Protein AF-A0A6A3QBZ3-F1 (afdb_monomer_lite)

pLDDT: mean 86.06, std 10.72, range [48.78, 96.0]

Structure (mmCIF, N/CA/C/O backbone):
data_AF-A0A6A3QBZ3-F1
#
_entry.id   AF-A0A6A3QBZ3-F1
#
loop_
_atom_site.group_PDB
_atom_site.id
_atom_site.type_symbol
_atom_site.label_atom_id
_atom_site.label_alt_id
_atom_site.label_comp_id
_atom_site.label_asym_id
_atom_site.label_entity_id
_atom_site.label_seq_id
_atom_site.pdbx_PDB_ins_code
_atom_site.Cartn_x
_atom_site.Cartn_y
_atom_site.Cartn_z
_atom_site.occupancy
_atom_site.B_iso_or_equiv
_atom_site.auth_seq_id
_atom_site.auth_comp_id
_atom_site.auth_asym_id
_atom_site.auth_atom_id
_atom_site.pdbx_PDB_model_num
ATOM 1 N N . MET A 1 1 ? -43.091 -0.148 99.388 1.00 49.06 1 MET A N 1
ATOM 2 C CA . MET A 1 1 ? -42.702 -0.681 98.069 1.00 49.06 1 MET A CA 1
ATOM 3 C C . MET A 1 1 ? -43.382 0.183 97.034 1.00 49.06 1 MET A C 1
ATOM 5 O O . MET A 1 1 ? -44.593 0.326 97.123 1.00 49.06 1 MET A O 1
ATOM 9 N N . SER A 1 2 ? -42.644 0.809 96.124 1.00 56.34 2 SER A N 1
ATOM 10 C CA . SER A 1 2 ? -43.289 1.465 94.987 1.00 56.34 2 SER A CA 1
ATOM 11 C C . SER A 1 2 ? -43.827 0.364 94.077 1.00 56.34 2 SER A C 1
ATOM 13 O O . SER A 1 2 ? -43.044 -0.409 93.533 1.00 56.34 2 SER A O 1
ATOM 15 N N . SER A 1 3 ? -45.149 0.222 93.987 1.00 74.44 3 SER A N 1
ATOM 16 C CA . SER A 1 3 ? -45.775 -0.706 93.047 1.00 74.44 3 SER A CA 1
ATOM 17 C C . SER A 1 3 ? -45.890 -0.028 91.688 1.00 74.44 3 SER A C 1
ATOM 19 O O . SER A 1 3 ? -46.601 0.970 91.554 1.00 74.44 3 SER A O 1
ATOM 21 N N . THR A 1 4 ? -45.226 -0.570 90.671 1.00 81.38 4 THR A N 1
ATOM 22 C CA . THR A 1 4 ? -45.554 -0.227 89.286 1.00 81.38 4 THR A CA 1
ATOM 23 C C . THR A 1 4 ? -46.928 -0.817 88.991 1.00 81.38 4 THR A C 1
ATOM 25 O O . THR A 1 4 ? -47.094 -2.034 89.020 1.00 81.38 4 THR A O 1
ATOM 28 N N . THR A 1 5 ? -47.929 0.033 88.769 1.00 84.62 5 THR A N 1
ATOM 29 C CA . THR A 1 5 ? -49.256 -0.422 88.334 1.00 84.62 5 THR A CA 1
ATOM 30 C C . THR A 1 5 ? -49.202 -0.573 86.818 1.00 84.62 5 THR A C 1
ATOM 32 O O . THR A 1 5 ? -48.999 0.423 86.135 1.00 84.62 5 THR A O 1
ATOM 35 N N . ILE A 1 6 ? -49.324 -1.803 86.312 1.00 85.69 6 ILE A N 1
ATOM 36 C CA . ILE A 1 6 ? -49.471 -2.100 84.879 1.00 85.69 6 ILE A CA 1
ATOM 37 C C . ILE A 1 6 ? -50.953 -2.394 84.643 1.00 85.69 6 ILE A C 1
ATOM 39 O O . ILE A 1 6 ? -51.521 -3.273 85.290 1.00 85.69 6 ILE A O 1
ATOM 43 N N . SER A 1 7 ? -51.589 -1.641 83.757 1.00 86.88 7 SER A N 1
ATOM 44 C CA . SER A 1 7 ? -52.984 -1.826 83.364 1.00 86.88 7 SER A CA 1
ATOM 45 C C . SER A 1 7 ? -53.172 -3.066 82.487 1.00 86.88 7 SER A C 1
ATOM 47 O O . SER A 1 7 ? -52.259 -3.510 81.788 1.00 86.88 7 SER A O 1
ATOM 49 N N . GLU A 1 8 ? -54.398 -3.592 82.453 1.00 87.19 8 GLU A N 1
ATOM 50 C CA . GLU A 1 8 ? -54.778 -4.667 81.525 1.00 87.19 8 GLU A CA 1
ATOM 51 C C . GLU A 1 8 ? -54.513 -4.281 80.058 1.00 87.19 8 GLU A C 1
ATOM 53 O O . GLU A 1 8 ? -54.121 -5.117 79.247 1.00 87.19 8 GLU A O 1
ATOM 58 N N . SER A 1 9 ? -54.638 -2.992 79.727 1.00 82.44 9 SER A N 1
ATOM 59 C CA . SER A 1 9 ? -54.307 -2.478 78.397 1.00 82.44 9 SER A CA 1
ATOM 60 C C . SER A 1 9 ? -52.807 -2.535 78.092 1.00 82.44 9 SER A C 1
ATOM 62 O O . SER A 1 9 ? -52.436 -2.783 76.948 1.00 82.44 9 SER A O 1
ATOM 64 N N . GLU A 1 10 ? -51.941 -2.300 79.081 1.00 86.06 10 GLU A N 1
ATOM 65 C CA . GLU A 1 10 ? -50.483 -2.356 78.912 1.00 86.06 10 GLU A CA 1
ATOM 66 C C . GLU A 1 10 ? -49.981 -3.798 78.815 1.00 86.06 10 GLU A C 1
ATOM 68 O O . GLU A 1 10 ? -49.130 -4.085 77.981 1.00 86.06 10 GLU A O 1
ATOM 73 N N . ILE A 1 11 ? -50.522 -4.734 79.599 1.00 85.62 11 ILE A N 1
ATOM 74 C CA . ILE A 1 11 ? -50.162 -6.158 79.469 1.00 85.62 11 ILE A CA 1
ATOM 75 C C . ILE A 1 11 ? -50.794 -6.800 78.223 1.00 85.62 11 ILE A C 1
ATOM 77 O O . ILE A 1 11 ? -50.199 -7.684 77.604 1.00 85.62 11 ILE A O 1
ATOM 81 N N . GLY A 1 12 ? -51.951 -6.297 77.782 1.00 82.75 12 GLY A N 1
ATOM 82 C CA . GLY A 1 12 ? -52.630 -6.731 76.564 1.00 82.75 12 GLY A CA 1
ATOM 83 C C . GLY A 1 12 ? -51.798 -6.529 75.295 1.00 82.75 12 GLY A C 1
ATOM 84 O O . GLY A 1 12 ? -52.013 -7.234 74.311 1.00 82.75 12 GLY A O 1
ATOM 85 N N . VAL A 1 13 ? -50.787 -5.648 75.291 1.00 82.81 13 VAL A N 1
ATOM 86 C CA . VAL A 1 13 ? -49.854 -5.517 74.154 1.00 82.81 13 VAL A CA 1
ATOM 87 C C . VAL A 1 13 ? -48.796 -6.632 74.093 1.00 82.81 13 VAL A C 1
ATOM 89 O O . VAL A 1 13 ? -48.085 -6.737 73.100 1.00 82.81 13 VAL A O 1
ATOM 92 N N . LEU A 1 14 ? -48.703 -7.500 75.099 1.00 79.38 14 LEU A N 1
ATOM 93 C CA . LEU A 1 14 ? -47.834 -8.685 75.082 1.00 79.38 14 LEU A CA 1
ATOM 94 C C . LEU A 1 14 ? -48.632 -9.977 74.871 1.00 79.38 14 LEU A C 1
ATOM 96 O O . LEU A 1 14 ? -48.078 -10.962 74.384 1.00 79.38 14 LEU A O 1
ATOM 100 N N . ASP A 1 15 ? -49.929 -9.966 75.191 1.00 83.94 15 ASP A N 1
ATOM 101 C CA . ASP A 1 15 ? -50.789 -11.139 75.050 1.00 83.94 15 ASP A CA 1
ATOM 102 C C . ASP A 1 15 ? -50.891 -11.602 73.583 1.00 83.94 15 ASP A C 1
ATOM 104 O O . ASP A 1 15 ? -51.049 -10.787 72.662 1.00 83.94 15 ASP A O 1
ATOM 108 N N . GLY A 1 16 ? -50.749 -12.913 73.372 1.00 77.19 16 GLY A N 1
ATOM 109 C CA . GLY A 1 16 ? -50.776 -13.577 72.065 1.00 77.19 16 GLY A CA 1
ATOM 110 C C . GLY A 1 16 ? -49.504 -13.482 71.205 1.00 77.19 16 GLY A C 1
ATOM 111 O O . GLY A 1 16 ? -49.495 -14.012 70.094 1.00 77.19 16 GLY A O 1
ATOM 112 N N . VAL A 1 17 ? -48.424 -12.840 71.667 1.00 80.19 17 VAL A N 1
ATOM 113 C CA . VAL A 1 17 ? -47.166 -12.741 70.897 1.00 80.19 17 VAL A CA 1
ATOM 114 C C . VAL A 1 17 ? -46.331 -14.018 71.040 1.00 80.19 17 VAL A C 1
ATOM 116 O O . VAL A 1 17 ? -46.033 -14.461 72.147 1.00 80.19 17 VAL A O 1
ATOM 119 N N . THR A 1 18 ? -45.881 -14.595 69.920 1.00 79.31 18 THR A N 1
ATOM 120 C CA . THR A 1 18 ? -44.913 -15.707 69.938 1.00 79.31 18 THR A CA 1
ATOM 121 C C . THR A 1 18 ? -43.490 -15.168 70.085 1.00 79.31 18 THR A C 1
ATOM 123 O O . THR A 1 18 ? -43.108 -14.220 69.393 1.00 79.31 18 THR A O 1
ATOM 126 N N . ALA A 1 19 ? -42.677 -15.784 70.948 1.00 76.75 19 ALA A N 1
ATOM 127 C CA . ALA A 1 19 ? -41.282 -15.391 71.145 1.00 76.75 19 ALA A CA 1
ATOM 128 C C . ALA A 1 19 ? -40.516 -15.322 69.808 1.00 76.75 19 ALA A C 1
ATOM 130 O O . ALA A 1 19 ? -40.534 -16.263 69.017 1.00 76.75 19 ALA A O 1
ATOM 131 N N . GLY A 1 20 ? -39.841 -14.196 69.558 1.00 70.88 20 GLY A N 1
ATOM 132 C CA . GLY A 1 20 ? -39.099 -13.954 68.315 1.00 70.88 20 GLY A CA 1
ATOM 133 C C . GLY A 1 20 ? -39.933 -13.420 67.142 1.00 70.88 20 GLY A C 1
ATOM 134 O O . GLY A 1 20 ? -39.371 -13.208 66.071 1.00 70.88 20 GLY A O 1
ATOM 135 N N . THR A 1 21 ? -41.235 -13.167 67.326 1.00 69.94 21 THR A N 1
ATOM 136 C CA . THR A 1 21 ? -42.112 -12.545 66.315 1.00 69.94 21 THR A CA 1
ATOM 137 C C . THR A 1 21 ? -42.636 -11.188 66.788 1.00 69.94 21 THR A C 1
ATOM 139 O O . THR A 1 21 ? -42.818 -10.970 67.984 1.00 69.94 21 THR A O 1
ATOM 142 N N . ALA A 1 22 ? -42.893 -10.273 65.851 1.00 78.50 22 ALA A N 1
ATOM 143 C CA . ALA A 1 22 ? -43.604 -9.024 66.118 1.00 78.50 22 ALA A CA 1
ATOM 144 C C . ALA A 1 22 ? -45.056 -9.151 65.632 1.00 78.50 22 ALA A C 1
ATOM 146 O O . ALA A 1 22 ? -45.299 -9.637 64.529 1.00 78.50 22 ALA A O 1
ATOM 147 N N . THR A 1 23 ? -46.020 -8.711 66.443 1.00 80.00 23 THR A N 1
ATOM 148 C CA . THR A 1 23 ? -47.442 -8.615 66.060 1.00 80.00 23 THR A CA 1
ATOM 149 C C . THR A 1 23 ? -47.816 -7.146 65.863 1.00 80.00 23 THR A C 1
ATOM 151 O O . THR A 1 23 ? -47.249 -6.269 66.517 1.00 80.00 23 THR A O 1
ATOM 154 N N . ALA A 1 24 ? -48.753 -6.860 64.954 1.00 81.00 24 ALA A N 1
ATOM 155 C CA . ALA A 1 24 ? -49.230 -5.499 64.715 1.00 81.00 24 ALA A CA 1
ATOM 156 C C . ALA A 1 24 ? -49.754 -4.847 66.011 1.00 81.00 24 ALA A C 1
ATOM 158 O O . ALA A 1 24 ? -50.352 -5.514 66.856 1.00 81.00 24 ALA A O 1
ATOM 159 N N . SER A 1 25 ? -49.530 -3.537 66.152 1.00 79.38 25 SER A N 1
ATOM 160 C CA . SER A 1 25 ? -49.991 -2.725 67.293 1.00 79.38 25 SER A CA 1
ATOM 161 C C . SER A 1 25 ? -49.436 -3.132 68.670 1.00 79.38 25 SER A C 1
ATOM 163 O O . SER A 1 25 ? -50.024 -2.782 69.692 1.00 79.38 25 SER A O 1
ATOM 165 N N . LYS A 1 26 ? -48.302 -3.846 68.722 1.00 81.56 26 LYS A N 1
ATOM 166 C CA . LYS A 1 26 ? -47.544 -4.098 69.960 1.00 81.56 26 LYS A CA 1
ATOM 167 C C . LYS A 1 26 ? -46.331 -3.159 70.054 1.00 81.56 26 LYS A C 1
ATOM 169 O O . LYS A 1 26 ? -45.800 -2.726 69.032 1.00 81.56 26 LYS A O 1
ATOM 174 N N . ALA A 1 27 ? -45.899 -2.827 71.271 1.00 75.38 27 ALA A N 1
ATOM 175 C CA . ALA A 1 27 ? -44.810 -1.875 71.499 1.00 75.38 27 ALA A CA 1
ATOM 176 C C . ALA A 1 27 ? -43.419 -2.525 71.384 1.00 75.38 27 ALA A C 1
ATOM 178 O O . ALA A 1 27 ? -43.193 -3.624 71.886 1.00 75.38 27 ALA A O 1
ATOM 179 N N . VAL A 1 28 ? -42.465 -1.798 70.794 1.00 82.12 28 VAL A N 1
ATOM 180 C CA . VAL A 1 28 ? -41.031 -1.982 71.063 1.00 82.12 28 VAL A CA 1
ATOM 181 C C . VAL A 1 28 ? -40.679 -1.001 72.175 1.00 82.12 28 VAL A C 1
ATOM 183 O O . VAL A 1 28 ? -40.967 0.186 72.044 1.00 82.12 28 VAL A O 1
ATOM 186 N N . VAL A 1 29 ? -40.104 -1.479 73.277 1.00 77.88 29 VAL A N 1
ATOM 187 C CA . VAL A 1 29 ? -39.688 -0.623 74.397 1.00 77.88 29 VAL A CA 1
ATOM 188 C C . VAL A 1 29 ? -38.235 -0.217 74.179 1.00 77.88 29 VAL A C 1
ATOM 190 O O . VAL A 1 29 ? -37.377 -1.081 74.012 1.00 77.88 29 VAL A O 1
ATOM 193 N N . LEU A 1 30 ? -37.974 1.087 74.155 1.00 81.81 30 LEU A N 1
ATOM 194 C CA . LEU A 1 30 ? -36.647 1.661 73.946 1.00 81.81 30 LEU A CA 1
ATOM 195 C C . LEU A 1 30 ? -36.097 2.205 75.272 1.00 81.81 30 LEU A C 1
ATOM 197 O O . LEU A 1 30 ? -36.855 2.407 76.224 1.00 81.81 30 LEU A O 1
ATOM 201 N N . ASP A 1 31 ? -34.790 2.453 75.337 1.00 79.19 31 ASP A N 1
ATOM 202 C CA . ASP A 1 31 ? -34.180 3.122 76.490 1.00 79.19 31 ASP A CA 1
ATOM 203 C C . ASP A 1 31 ? -34.402 4.653 76.471 1.00 79.19 31 ASP A C 1
ATOM 205 O O . ASP A 1 31 ? -35.086 5.198 75.601 1.00 79.19 31 ASP A O 1
ATOM 209 N N . ALA A 1 32 ? -33.829 5.372 77.445 1.00 84.06 32 ALA A N 1
ATOM 210 C CA . ALA A 1 32 ? -33.952 6.831 77.538 1.00 84.06 32 ALA A CA 1
ATOM 211 C C . ALA A 1 32 ? -33.366 7.578 76.321 1.00 84.06 32 ALA A C 1
ATOM 213 O O . ALA A 1 32 ? -33.807 8.689 76.018 1.00 84.06 32 ALA A O 1
ATOM 214 N N . ASN A 1 33 ? -32.415 6.963 75.613 1.00 82.75 33 ASN A N 1
ATOM 215 C CA . ASN A 1 33 ? -31.808 7.492 74.393 1.00 82.75 33 ASN A CA 1
ATOM 216 C C . ASN A 1 33 ? -32.574 7.080 73.130 1.00 82.75 33 ASN A C 1
ATOM 218 O O . ASN A 1 33 ? -32.297 7.609 72.056 1.00 82.75 33 ASN A O 1
ATOM 222 N N . LYS A 1 34 ? -33.587 6.211 73.267 1.00 89.44 34 LYS A N 1
ATOM 223 C CA . LYS A 1 34 ? -34.342 5.588 72.175 1.00 89.44 34 LYS A CA 1
ATOM 224 C C . LYS A 1 34 ? -33.486 4.634 71.337 1.00 89.44 34 LYS A C 1
ATOM 226 O O . LYS A 1 34 ? -33.753 4.448 70.151 1.00 89.44 34 LYS A O 1
ATOM 231 N N . ASP A 1 35 ? -32.486 4.018 71.956 1.00 85.62 35 ASP A N 1
ATOM 232 C CA . ASP A 1 35 ? -31.655 3.009 71.317 1.00 85.62 35 ASP A CA 1
ATOM 233 C C . ASP A 1 35 ? -32.328 1.629 71.378 1.00 85.62 35 ASP A C 1
ATOM 235 O O . ASP A 1 35 ? -33.111 1.311 72.280 1.00 85.62 35 ASP A O 1
ATOM 239 N N . ILE A 1 36 ? -32.014 0.786 70.393 1.00 87.19 36 ILE A N 1
ATOM 240 C CA . ILE A 1 36 ? -32.436 -0.615 70.326 1.00 87.19 36 ILE A CA 1
ATOM 241 C C . ILE A 1 36 ? -31.175 -1.460 70.123 1.00 87.19 36 ILE A C 1
ATOM 243 O O . ILE A 1 36 ? -30.492 -1.329 69.109 1.00 87.19 36 ILE A O 1
ATOM 247 N N . ALA A 1 37 ? -30.869 -2.348 71.070 1.00 85.38 37 ALA A N 1
ATOM 248 C CA . ALA A 1 37 ? -29.691 -3.216 71.028 1.00 85.38 37 ALA A CA 1
ATOM 249 C C . ALA A 1 37 ? -30.071 -4.702 71.137 1.00 85.38 37 ALA A C 1
ATOM 251 O O . ALA A 1 37 ? -31.170 -5.052 71.562 1.00 85.38 37 ALA A O 1
ATOM 252 N N . THR A 1 38 ? -29.140 -5.597 70.786 1.00 86.56 38 THR A N 1
ATOM 253 C CA . THR A 1 38 ? -29.233 -7.069 70.954 1.00 86.56 38 THR A CA 1
ATOM 254 C C . THR A 1 38 ? -30.287 -7.817 70.113 1.00 86.56 38 THR A C 1
ATOM 256 O O . THR A 1 38 ? -30.441 -9.029 70.274 1.00 86.56 38 THR A O 1
ATOM 259 N N . ILE A 1 39 ? -30.957 -7.159 69.153 1.00 88.06 39 ILE A N 1
ATOM 260 C CA . ILE A 1 39 ? -31.796 -7.854 68.159 1.00 88.06 39 ILE A CA 1
ATOM 261 C C . ILE A 1 39 ? -30.909 -8.763 67.302 1.00 88.06 39 ILE A C 1
ATOM 263 O O . ILE A 1 39 ? -30.077 -8.289 66.535 1.00 88.06 39 ILE A O 1
ATOM 267 N N . ARG A 1 40 ? -31.104 -10.082 67.415 1.00 86.50 40 ARG A N 1
ATOM 268 C CA . ARG A 1 40 ? -30.339 -11.074 66.641 1.00 86.50 40 ARG A CA 1
ATOM 269 C C . ARG A 1 40 ? -30.714 -11.078 65.158 1.00 86.50 40 ARG A C 1
ATOM 271 O O . ARG A 1 40 ? -29.830 -11.151 64.318 1.00 86.50 40 ARG A O 1
ATOM 278 N N . ASN A 1 41 ? -32.014 -11.020 64.861 1.00 86.00 41 ASN A N 1
ATOM 279 C CA . ASN A 1 41 ? -32.564 -11.054 63.507 1.00 86.00 41 ASN A CA 1
ATOM 280 C C . ASN A 1 41 ? -33.652 -9.983 63.380 1.00 86.00 41 ASN A C 1
ATOM 282 O O . ASN A 1 41 ? -34.602 -9.987 64.161 1.00 86.00 41 ASN A O 1
ATOM 286 N N . LEU A 1 42 ? -33.539 -9.108 62.381 1.00 88.81 42 LEU A N 1
ATOM 287 C CA . LEU A 1 42 ? -34.572 -8.141 62.014 1.00 88.81 42 LEU A CA 1
ATOM 288 C C . LEU A 1 42 ? -35.070 -8.471 60.605 1.00 88.81 42 LEU A C 1
ATOM 290 O O . LEU A 1 42 ? -34.291 -8.463 59.658 1.00 88.81 42 LEU A O 1
ATOM 294 N N . THR A 1 43 ? -36.361 -8.766 60.464 1.00 87.31 43 THR A N 1
ATOM 295 C CA . THR A 1 43 ? -37.019 -8.911 59.156 1.00 87.31 43 THR A CA 1
ATOM 296 C C . THR A 1 43 ? -37.991 -7.748 58.988 1.00 87.31 43 THR A C 1
ATOM 298 O O . THR A 1 43 ? -38.926 -7.621 59.773 1.00 87.31 43 THR A O 1
ATOM 301 N N . SER A 1 44 ? -37.767 -6.881 58.000 1.00 87.94 44 SER A N 1
ATOM 302 C CA . SER A 1 44 ? -38.588 -5.687 57.751 1.00 87.94 44 SER A CA 1
ATOM 303 C C . SER A 1 44 ? -38.868 -5.528 56.260 1.00 87.94 44 SER A C 1
ATOM 305 O O . SER A 1 44 ? -37.939 -5.617 55.462 1.00 87.94 44 SER A O 1
ATOM 307 N N . THR A 1 45 ? -40.109 -5.214 55.880 1.00 89.56 45 THR A N 1
ATOM 308 C CA . THR A 1 45 ? -40.441 -4.856 54.487 1.00 89.56 45 THR A CA 1
ATOM 309 C C . THR A 1 45 ? -39.782 -3.544 54.066 1.00 89.56 45 THR A C 1
ATOM 311 O O . THR A 1 45 ? -39.299 -3.429 52.948 1.00 89.56 45 THR A O 1
ATOM 314 N N . ASN A 1 46 ? -39.739 -2.564 54.974 1.00 89.19 46 ASN A N 1
ATOM 315 C CA . ASN A 1 46 ? -39.091 -1.275 54.763 1.00 89.19 46 ASN A CA 1
ATOM 316 C C . ASN A 1 46 ? -38.230 -0.943 55.982 1.00 89.19 46 ASN A C 1
ATOM 318 O O . ASN A 1 46 ? -38.720 -0.993 57.110 1.00 89.19 46 ASN A O 1
ATOM 322 N N . LEU A 1 47 ? -36.977 -0.566 55.746 1.00 90.94 47 LEU A N 1
ATOM 323 C CA . LEU A 1 47 ? -36.105 0.059 56.733 1.00 90.94 47 LEU A CA 1
ATOM 324 C C . LEU A 1 47 ? -35.731 1.439 56.191 1.00 90.94 47 LEU A C 1
ATOM 326 O O . LEU A 1 47 ? -35.107 1.544 55.139 1.00 90.94 47 LEU A O 1
ATOM 330 N N . THR A 1 48 ? -36.159 2.497 56.870 1.00 91.44 48 THR A N 1
ATOM 331 C CA . THR A 1 48 ? -35.909 3.887 56.465 1.00 91.44 48 THR A CA 1
ATOM 332 C C . THR A 1 48 ? -34.879 4.530 57.384 1.00 91.44 48 THR A C 1
ATOM 334 O O . THR A 1 48 ? -34.897 4.274 58.585 1.00 91.44 48 THR A O 1
ATOM 337 N N . GLY A 1 49 ? -34.029 5.406 56.850 1.00 90.75 49 GLY A N 1
ATOM 338 C CA . GLY A 1 49 ? -32.983 6.100 57.607 1.00 90.75 49 GLY A CA 1
ATOM 339 C C . GLY A 1 49 ? -31.588 5.807 57.062 1.00 90.75 49 GLY A C 1
ATOM 340 O O . GLY A 1 49 ? -31.434 5.373 55.922 1.00 90.75 49 GLY A O 1
ATOM 341 N N . THR A 1 50 ? -30.565 6.068 57.871 1.00 88.44 50 THR A N 1
ATOM 342 C CA . THR A 1 50 ? -29.168 5.775 57.544 1.00 88.44 50 THR A CA 1
ATOM 343 C C . THR A 1 50 ? -28.720 4.501 58.247 1.00 88.44 50 THR A C 1
ATOM 345 O O . THR A 1 50 ? -29.021 4.276 59.417 1.00 88.44 50 THR A O 1
ATOM 348 N N . LEU A 1 51 ? -27.963 3.663 57.542 1.00 89.00 51 LEU A N 1
ATOM 349 C CA . LEU A 1 51 ? -27.291 2.518 58.142 1.00 89.00 51 LEU A CA 1
ATOM 350 C C . LEU A 1 51 ? -25.840 2.906 58.440 1.00 89.00 51 LEU A C 1
ATOM 352 O O . LEU A 1 51 ? -25.013 2.977 57.533 1.00 89.00 51 LEU A O 1
ATOM 356 N N . GLN A 1 52 ? -25.533 3.193 59.703 1.00 86.94 52 GLN A N 1
ATOM 357 C CA . GLN A 1 52 ? -24.186 3.573 60.129 1.00 86.94 52 GLN A CA 1
ATOM 358 C C . GLN A 1 52 ? -23.405 2.334 60.578 1.00 86.94 52 GLN A C 1
ATOM 360 O O . GLN A 1 52 ? -23.607 1.814 61.670 1.00 86.94 52 GLN A O 1
ATOM 365 N N . THR A 1 53 ? -22.496 1.856 59.732 1.00 83.88 53 THR A N 1
ATOM 366 C CA . THR A 1 53 ? -21.593 0.731 60.028 1.00 83.88 53 THR A CA 1
ATOM 367 C C . THR A 1 53 ? -20.237 1.006 59.386 1.00 83.88 53 THR A C 1
ATOM 369 O O . THR A 1 53 ? -20.211 1.521 58.272 1.00 83.88 53 THR A O 1
ATOM 372 N N . SER A 1 54 ? -19.119 0.643 60.023 1.00 86.75 54 SER A N 1
ATOM 373 C CA . SER A 1 54 ? -17.790 0.819 59.409 1.00 86.75 54 SER A CA 1
ATOM 374 C C . SER A 1 54 ? -17.602 -0.055 58.162 1.00 86.75 54 SER A C 1
ATOM 376 O O . SER A 1 54 ? -17.123 0.431 57.141 1.00 86.75 54 SER A O 1
ATOM 378 N N . ALA A 1 55 ? -18.011 -1.327 58.231 1.00 86.94 55 ALA A N 1
ATOM 379 C CA . ALA A 1 55 ? -17.946 -2.291 57.138 1.00 86.94 55 ALA A CA 1
ATOM 380 C C . ALA A 1 55 ? -19.232 -3.129 57.063 1.00 86.94 55 ALA A C 1
ATOM 382 O O . ALA A 1 55 ? -19.752 -3.585 58.080 1.00 86.94 55 ALA A O 1
ATOM 383 N N . GLN A 1 56 ? -19.711 -3.374 55.845 1.00 88.06 56 GLN A N 1
ATOM 384 C CA . GLN A 1 56 ? -20.927 -4.144 55.553 1.00 88.06 56 GLN A CA 1
ATOM 385 C C . GLN A 1 56 ? -20.589 -5.493 54.894 1.00 88.06 56 GLN A C 1
ATOM 387 O O . GLN A 1 56 ? -21.134 -5.846 53.853 1.00 88.06 56 GLN A O 1
ATOM 392 N N . GLY A 1 57 ? -19.661 -6.256 55.482 1.00 86.75 57 GLY A N 1
ATOM 393 C CA . GLY A 1 57 ? -19.068 -7.447 54.845 1.00 86.75 57 GLY A CA 1
ATOM 394 C C . GLY A 1 57 ? -20.024 -8.612 54.547 1.00 86.75 57 GLY A C 1
ATOM 395 O O . GLY A 1 57 ? -19.660 -9.508 53.797 1.00 86.75 57 GLY A O 1
ATOM 396 N N . ASN A 1 58 ? -21.238 -8.596 55.104 1.00 88.19 58 ASN A N 1
ATOM 397 C CA . ASN A 1 58 ? -22.217 -9.680 54.969 1.00 88.19 58 ASN A CA 1
ATOM 398 C C . ASN A 1 58 ? -23.372 -9.360 53.996 1.00 88.19 58 ASN A C 1
ATOM 400 O O . ASN A 1 58 ? -24.325 -10.132 53.921 1.00 88.19 58 ASN A O 1
ATOM 404 N N . ILE A 1 59 ? -23.331 -8.239 53.262 1.00 90.62 59 ILE A N 1
ATOM 405 C CA . ILE A 1 59 ? -24.328 -7.947 52.219 1.00 90.62 59 ILE A CA 1
ATOM 406 C C . ILE A 1 59 ? -24.007 -8.787 50.978 1.00 90.62 59 ILE A C 1
ATOM 408 O O . ILE A 1 59 ? -23.009 -8.551 50.304 1.00 90.62 59 ILE A O 1
ATOM 412 N N . THR A 1 60 ? -24.864 -9.758 50.657 1.00 89.56 60 THR A N 1
ATOM 413 C CA . THR A 1 60 ? -24.696 -10.654 49.494 1.00 89.56 60 THR A CA 1
ATOM 414 C C . THR A 1 60 ? -25.599 -10.302 48.312 1.00 89.56 60 THR A C 1
ATOM 416 O O . THR A 1 60 ? -25.385 -10.789 47.204 1.00 89.56 60 THR A O 1
ATOM 419 N N . SER A 1 61 ? -26.604 -9.450 48.523 1.00 91.19 61 SER A N 1
ATOM 420 C CA . SER A 1 61 ? -27.482 -8.926 47.481 1.00 91.19 61 SER A CA 1
ATOM 421 C C . SER A 1 61 ? -28.064 -7.586 47.918 1.00 91.19 61 SER A C 1
ATOM 423 O O . SER A 1 61 ? -28.353 -7.369 49.095 1.00 91.19 61 SER A O 1
ATOM 425 N N . VAL A 1 62 ? -28.240 -6.695 46.954 1.00 90.19 62 VAL A N 1
ATOM 426 C CA . VAL A 1 62 ? -28.998 -5.452 47.086 1.00 90.19 62 VAL A CA 1
ATOM 427 C C . VAL A 1 62 ? -29.972 -5.378 45.915 1.00 90.19 62 VAL A C 1
ATOM 429 O O . VAL A 1 62 ? -29.732 -5.979 44.868 1.00 90.19 62 VAL A O 1
ATOM 432 N N . GLY A 1 63 ? -31.076 -4.652 46.090 1.00 88.56 63 GLY A N 1
ATOM 433 C CA . GLY A 1 63 ? -31.956 -4.294 44.978 1.00 88.56 63 GLY A CA 1
ATOM 434 C C . GLY A 1 63 ? -31.341 -3.199 44.100 1.00 88.56 63 GLY A C 1
ATOM 435 O O . GLY A 1 63 ? -30.129 -3.121 43.908 1.00 88.56 63 GLY A O 1
ATOM 436 N N . THR A 1 64 ? -32.178 -2.299 43.593 1.00 89.44 64 THR A N 1
ATOM 437 C CA . THR A 1 64 ? -31.718 -1.143 42.812 1.00 89.44 64 THR A CA 1
ATOM 438 C C . THR A 1 64 ? -31.203 -0.032 43.727 1.00 89.44 64 THR A C 1
ATOM 440 O O . THR A 1 64 ? -31.953 0.492 44.548 1.00 89.44 64 THR A O 1
ATOM 443 N N . LEU A 1 65 ? -29.948 0.382 43.541 1.00 91.25 65 LEU A N 1
ATOM 444 C CA . LEU A 1 65 ? -29.421 1.635 44.091 1.00 91.25 65 LEU A CA 1
ATOM 445 C C . LEU A 1 65 ? -29.522 2.727 43.022 1.00 91.25 65 LEU A C 1
ATOM 447 O O . LEU A 1 65 ? -28.981 2.580 41.930 1.00 91.25 65 LEU A O 1
ATOM 451 N N . THR A 1 66 ? -30.188 3.838 43.333 1.00 90.94 66 THR A N 1
ATOM 452 C CA . THR A 1 66 ? -30.309 4.988 42.415 1.00 90.94 66 THR A CA 1
ATOM 453 C C . THR A 1 66 ? -29.047 5.848 42.370 1.00 90.94 66 THR A C 1
ATOM 455 O O . THR A 1 66 ? -28.805 6.542 41.388 1.00 90.94 66 THR A O 1
ATOM 458 N N . SER A 1 67 ? -28.242 5.813 43.432 1.00 90.44 67 SER A N 1
ATOM 459 C CA . SER A 1 67 ? -26.954 6.496 43.530 1.00 90.44 67 SER A CA 1
ATOM 460 C C . SER A 1 67 ? -26.021 5.707 44.435 1.00 90.44 67 SER A C 1
ATOM 462 O O . SER A 1 67 ? -26.437 5.236 45.494 1.00 90.44 67 SER A O 1
ATOM 464 N N . LEU A 1 68 ? -24.755 5.615 44.049 1.00 91.31 68 LEU A N 1
ATOM 465 C CA . LEU A 1 68 ? -23.715 4.976 44.838 1.00 91.31 68 LEU A CA 1
ATOM 466 C C . LEU A 1 68 ? -22.400 5.717 44.604 1.00 91.31 68 LEU A C 1
ATOM 468 O O . LEU A 1 68 ? -21.967 5.863 43.464 1.00 91.31 68 LEU A O 1
ATOM 472 N N . THR A 1 69 ? -21.760 6.149 45.686 1.00 91.44 69 THR A N 1
ATOM 473 C CA . THR A 1 69 ? -20.408 6.715 45.657 1.00 91.44 69 THR A CA 1
ATOM 474 C C . THR A 1 69 ? -19.474 5.744 46.368 1.00 91.44 69 THR A C 1
ATOM 476 O O . THR A 1 69 ? -19.707 5.411 47.528 1.00 91.44 69 THR A O 1
ATOM 479 N N . LEU A 1 70 ? -18.418 5.295 45.688 1.00 91.50 70 LEU A N 1
ATOM 480 C CA . LEU A 1 70 ? -17.354 4.469 46.266 1.00 91.50 70 LEU A CA 1
ATOM 481 C C . LEU A 1 70 ? -16.078 5.301 46.419 1.00 91.50 70 LEU A C 1
ATOM 483 O O . LEU A 1 70 ? -15.701 6.032 45.508 1.00 91.50 70 LEU A O 1
ATOM 487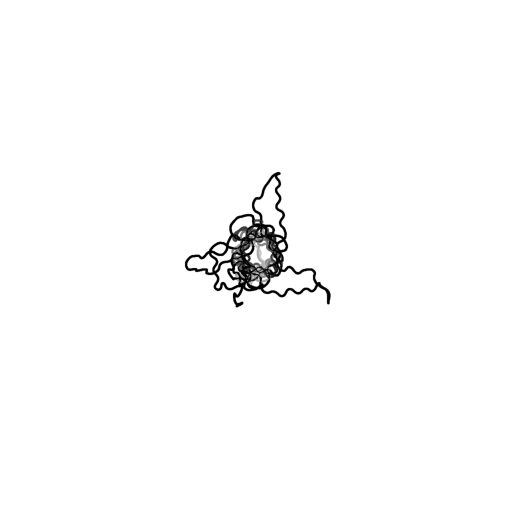 N N . SER A 1 71 ? -15.385 5.146 47.546 1.00 89.25 71 SER A N 1
ATOM 488 C CA . SER A 1 71 ? -14.037 5.695 47.758 1.00 89.25 71 SER A CA 1
ATOM 489 C C . SER A 1 71 ? -12.917 4.735 47.332 1.00 89.25 71 SER A C 1
ATOM 491 O O . SER A 1 71 ? -11.753 5.129 47.304 1.00 89.25 71 SER A O 1
ATOM 493 N N . GLY A 1 72 ? -13.254 3.479 47.018 1.00 89.00 72 GLY A N 1
ATOM 494 C CA . GLY A 1 72 ? -12.315 2.420 46.645 1.00 89.00 72 GLY A CA 1
ATOM 495 C C . GLY A 1 72 ? -12.623 1.782 45.289 1.00 89.00 72 GLY A C 1
ATOM 496 O O . GLY A 1 72 ? -13.474 2.249 44.534 1.00 89.00 72 GLY A O 1
ATOM 497 N N . ALA A 1 73 ? -11.915 0.693 44.987 1.00 91.00 73 ALA A N 1
ATOM 498 C CA . ALA A 1 73 ? -12.096 -0.063 43.752 1.00 91.00 73 ALA A CA 1
ATOM 499 C C . ALA A 1 73 ? -13.388 -0.896 43.757 1.00 91.00 73 ALA A C 1
ATOM 501 O O . ALA A 1 73 ? -13.845 -1.366 44.799 1.00 91.00 73 ALA A O 1
ATOM 502 N N . ILE A 1 74 ? -13.924 -1.152 42.564 1.00 92.88 74 ILE A N 1
ATOM 503 C CA . ILE A 1 74 ? -14.960 -2.162 42.339 1.00 92.88 74 ILE A CA 1
ATOM 504 C C . ILE A 1 74 ? -14.241 -3.494 42.090 1.00 92.88 74 ILE A C 1
ATOM 506 O O . ILE A 1 74 ? -13.575 -3.649 41.070 1.00 92.88 74 ILE A O 1
ATOM 510 N N . SER A 1 75 ? -14.346 -4.444 43.019 1.00 91.75 75 SER A N 1
ATOM 511 C CA . SER A 1 75 ? -13.724 -5.773 42.907 1.00 91.75 75 SER A CA 1
ATOM 512 C C . SER A 1 75 ? -14.784 -6.861 42.735 1.00 91.75 75 SER A C 1
ATOM 514 O O . SER A 1 75 ? -15.863 -6.769 43.314 1.00 91.75 75 SER A O 1
ATOM 516 N N . GLY A 1 76 ? -14.489 -7.884 41.929 1.00 89.75 76 GLY A N 1
ATOM 517 C CA . GLY A 1 76 ? -15.382 -9.028 41.692 1.00 89.75 76 GLY A CA 1
ATOM 518 C C . GLY A 1 76 ? -16.556 -8.774 40.737 1.00 89.75 76 GLY A C 1
ATOM 519 O O . GLY A 1 76 ? -17.297 -9.707 40.436 1.00 89.75 76 GLY A O 1
ATOM 520 N N . ALA A 1 77 ? -16.726 -7.551 40.223 1.00 92.12 77 ALA A N 1
ATOM 521 C CA . ALA A 1 77 ? -17.741 -7.262 39.213 1.00 92.12 77 ALA A CA 1
ATOM 522 C C . ALA A 1 77 ? -17.371 -7.909 37.869 1.00 92.12 77 ALA A C 1
ATOM 524 O O . ALA A 1 77 ? -16.319 -7.624 37.300 1.00 92.12 77 ALA A O 1
ATOM 525 N N . THR A 1 78 ? -18.257 -8.752 37.339 1.00 92.88 78 THR A N 1
ATOM 526 C CA . THR A 1 78 ? -18.114 -9.357 36.003 1.00 92.88 78 THR A CA 1
ATOM 527 C C . THR A 1 78 ? -18.687 -8.474 34.895 1.00 92.88 78 THR A C 1
ATOM 529 O O . THR A 1 78 ? -18.380 -8.666 33.721 1.00 92.88 78 THR A O 1
ATOM 532 N N . THR A 1 79 ? -19.539 -7.506 35.236 1.00 92.62 79 THR A N 1
ATOM 533 C CA . THR A 1 79 ? -20.151 -6.564 34.293 1.00 92.62 79 THR A CA 1
ATOM 534 C C . THR A 1 79 ? -20.384 -5.224 34.981 1.00 92.62 79 THR A C 1
ATOM 536 O O . THR A 1 79 ? -20.897 -5.175 36.097 1.00 92.62 79 THR A O 1
ATOM 539 N N . ILE A 1 80 ? -20.036 -4.135 34.296 1.00 93.44 80 ILE A N 1
ATOM 540 C CA . ILE A 1 80 ? -20.366 -2.762 34.688 1.00 93.44 80 ILE A CA 1
ATOM 541 C C . ILE A 1 80 ? -21.238 -2.189 33.570 1.00 93.44 80 ILE A C 1
ATOM 543 O O . ILE A 1 80 ? -20.740 -1.843 32.502 1.00 93.44 80 ILE A O 1
ATOM 547 N N . GLY A 1 81 ? -22.552 -2.147 33.788 1.00 91.38 81 GLY A N 1
ATOM 548 C CA . GLY A 1 81 ? -23.495 -1.555 32.842 1.00 91.38 81 GLY A CA 1
ATOM 549 C C . GLY A 1 81 ? -23.631 -0.054 33.081 1.00 91.38 81 GLY A C 1
ATOM 550 O O . GLY A 1 81 ? -24.042 0.356 34.163 1.00 91.38 81 GLY A O 1
ATOM 551 N N . ALA A 1 82 ? -23.326 0.760 32.074 1.00 93.56 82 ALA A N 1
ATOM 552 C CA . ALA A 1 82 ? -23.583 2.196 32.082 1.00 93.56 82 ALA A CA 1
ATOM 553 C C . ALA A 1 82 ? -24.388 2.565 30.832 1.00 93.56 82 ALA A C 1
ATOM 555 O O . ALA A 1 82 ? -23.942 2.332 29.713 1.00 93.56 82 ALA A O 1
ATOM 556 N N . SER A 1 83 ? -25.584 3.128 31.016 1.00 92.19 83 SER A N 1
ATOM 557 C CA . SER A 1 83 ? -26.394 3.672 29.915 1.00 92.19 83 SER A CA 1
ATOM 558 C C . SER A 1 83 ? -25.899 5.043 29.440 1.00 92.19 83 SER A C 1
ATOM 560 O O . SER A 1 83 ? -26.252 5.478 28.347 1.00 92.19 83 SER A O 1
ATOM 562 N N . GLY A 1 84 ? -25.099 5.724 30.267 1.00 93.06 84 GLY A N 1
ATOM 563 C CA . GLY A 1 84 ? -24.435 6.986 29.953 1.00 93.06 84 GLY A CA 1
ATOM 564 C C . GLY A 1 84 ? -22.931 6.829 29.722 1.00 93.06 84 GLY A C 1
ATOM 565 O O . GLY A 1 84 ? -22.419 5.742 29.464 1.00 93.06 84 GLY A O 1
ATOM 566 N N . MET A 1 85 ? -22.211 7.944 29.834 1.00 94.06 85 MET A N 1
ATOM 567 C CA . MET A 1 85 ? -20.756 7.982 29.693 1.00 94.06 85 MET A CA 1
ATOM 568 C C . MET A 1 85 ? -20.058 7.370 30.914 1.00 94.06 85 MET A C 1
ATOM 570 O O . MET A 1 85 ? -20.416 7.663 32.054 1.00 94.06 85 MET A O 1
ATOM 574 N N . VAL A 1 86 ? -19.013 6.578 30.669 1.00 95.25 86 VAL A N 1
ATOM 575 C CA . VAL A 1 86 ? -18.041 6.171 31.691 1.00 95.25 86 VAL A CA 1
ATOM 576 C C . VAL A 1 86 ? -16.802 7.045 31.536 1.00 95.25 86 VAL A C 1
ATOM 578 O O . VAL A 1 86 ? -16.118 6.971 30.518 1.00 95.25 86 VAL A O 1
ATOM 581 N N . THR A 1 87 ? -16.501 7.860 32.545 1.00 95.12 87 THR A N 1
ATOM 582 C CA . THR A 1 87 ? -15.312 8.724 32.558 1.00 95.12 87 THR A CA 1
ATOM 583 C C . THR A 1 87 ? -14.284 8.170 33.532 1.00 95.12 87 THR A C 1
ATOM 585 O O . THR A 1 87 ? -14.564 8.038 34.722 1.00 95.12 87 THR A O 1
ATOM 588 N N . LEU A 1 88 ? -13.076 7.885 33.043 1.00 95.50 88 LEU A N 1
ATOM 589 C CA . LEU A 1 88 ? -11.930 7.525 33.874 1.00 95.50 88 LEU A CA 1
ATOM 590 C C . LEU A 1 88 ? -11.029 8.752 34.025 1.00 95.50 88 LEU A C 1
ATOM 592 O O . LEU A 1 88 ? -10.536 9.286 33.037 1.00 95.50 88 LEU A O 1
ATOM 596 N N . THR A 1 89 ? -10.821 9.209 35.258 1.00 94.31 89 THR A N 1
ATOM 597 C CA . THR A 1 89 ? -10.067 10.441 35.557 1.00 94.31 89 THR A CA 1
ATOM 598 C C . THR A 1 89 ? -8.598 10.200 35.898 1.00 94.31 89 THR A C 1
ATOM 600 O O . THR A 1 89 ? -7.843 11.158 36.055 1.00 94.31 89 THR A O 1
ATOM 603 N N . ASN A 1 90 ? -8.171 8.938 36.008 1.00 94.69 90 ASN A N 1
ATOM 604 C CA . ASN A 1 90 ? -6.760 8.602 36.165 1.00 94.69 90 ASN A CA 1
ATOM 605 C C . ASN A 1 90 ? -5.986 9.111 34.936 1.00 94.69 90 ASN A C 1
ATOM 607 O O . ASN A 1 90 ? -6.292 8.745 33.809 1.00 94.69 90 ASN A O 1
ATOM 611 N N . ASN A 1 91 ? -4.992 9.965 35.155 1.00 95.50 91 ASN A N 1
ATOM 612 C CA . ASN A 1 91 ? -4.212 10.635 34.112 1.00 95.50 91 ASN A CA 1
ATOM 613 C C . ASN A 1 91 ? -2.871 9.940 33.818 1.00 95.50 91 ASN A C 1
ATOM 615 O O . ASN A 1 91 ? -2.017 10.502 33.133 1.00 95.50 91 ASN A O 1
ATOM 619 N N . THR A 1 92 ? -2.675 8.720 34.318 1.00 95.94 92 THR A N 1
ATOM 620 C CA . THR A 1 92 ? -1.514 7.894 33.975 1.00 95.94 92 THR A CA 1
ATOM 621 C C . THR A 1 92 ? -1.574 7.539 32.488 1.00 95.94 92 THR A C 1
ATOM 623 O O . THR A 1 92 ? -2.546 6.928 32.039 1.00 95.94 92 THR A O 1
ATOM 626 N N . SER A 1 93 ? -0.541 7.892 31.719 1.00 94.94 93 SER A N 1
ATOM 627 C CA . SER A 1 93 ? -0.433 7.511 30.305 1.00 94.94 93 SER A CA 1
ATOM 628 C C . SER A 1 93 ? -0.364 5.993 30.137 1.00 94.94 93 SER A C 1
ATOM 630 O O . SER A 1 93 ? 0.307 5.302 30.906 1.00 94.94 93 SER A O 1
ATOM 632 N N . SER A 1 94 ? -1.021 5.476 29.098 1.00 95.25 94 SER A N 1
ATOM 633 C CA . SER A 1 94 ? -0.848 4.084 28.686 1.00 95.25 94 SER A CA 1
ATOM 634 C C . SER A 1 94 ? 0.345 3.977 27.739 1.00 95.25 94 SER A C 1
ATOM 636 O O . SER A 1 94 ? 0.322 4.520 26.636 1.00 95.25 94 SER A O 1
ATOM 638 N N . SER A 1 95 ? 1.389 3.286 28.191 1.00 93.69 95 SER A N 1
ATOM 639 C CA . SER A 1 95 ? 2.610 3.019 27.410 1.00 93.69 95 SER A CA 1
ATOM 640 C C . SER A 1 95 ? 2.857 1.519 27.218 1.00 93.69 95 SER A C 1
ATOM 642 O O . SER A 1 95 ? 3.793 1.126 26.525 1.00 93.69 95 SER A O 1
ATOM 644 N N . SER A 1 96 ? 2.041 0.674 27.852 1.00 93.44 96 SER A N 1
ATOM 645 C CA . SER A 1 96 ? 2.036 -0.783 27.725 1.00 93.44 96 SER A CA 1
ATOM 646 C C . SER A 1 96 ? 0.632 -1.325 28.021 1.00 93.44 96 SER A C 1
ATOM 648 O O . SER A 1 96 ? -0.254 -0.596 28.462 1.00 93.44 96 SER A O 1
ATOM 650 N N . THR A 1 97 ? 0.440 -2.634 27.865 1.00 94.50 97 THR A N 1
ATOM 651 C CA . THR A 1 97 ? -0.809 -3.328 28.224 1.00 94.50 97 THR A CA 1
ATOM 652 C C . THR A 1 97 ? -1.044 -3.459 29.734 1.00 94.50 97 THR A C 1
ATOM 654 O O . THR A 1 97 ? -1.989 -4.130 30.132 1.00 94.50 97 THR A O 1
ATOM 657 N N . SER A 1 98 ? -0.186 -2.889 30.585 1.00 95.50 98 SER A N 1
ATOM 658 C CA . SER A 1 98 ? -0.299 -2.945 32.049 1.00 95.50 98 SER A CA 1
ATOM 659 C C . SER A 1 98 ? -0.344 -1.567 32.713 1.00 95.50 98 SER A C 1
ATOM 661 O O . SER A 1 98 ? -0.395 -1.487 33.939 1.00 95.50 98 SER A O 1
ATOM 663 N N . THR A 1 99 ? -0.333 -0.484 31.931 1.00 94.75 99 THR A N 1
ATOM 664 C CA . THR A 1 99 ? -0.375 0.893 32.436 1.00 94.75 99 THR A CA 1
ATOM 665 C C . THR A 1 99 ? -1.472 1.704 31.758 1.00 94.75 99 THR A C 1
ATOM 667 O O . THR A 1 99 ? -1.873 1.424 30.627 1.00 94.75 99 THR A O 1
ATOM 670 N N . GLY A 1 100 ? -1.951 2.735 32.451 1.00 95.31 100 GLY A N 1
ATOM 671 C CA . GLY A 1 100 ? -2.957 3.660 31.940 1.00 95.31 100 GLY A CA 1
ATOM 672 C C . GLY A 1 100 ? -4.175 3.798 32.849 1.00 95.31 100 GLY A C 1
ATOM 673 O O . GLY A 1 100 ? -4.306 3.105 33.857 1.00 95.31 100 GLY A O 1
ATOM 674 N N . ALA A 1 101 ? -5.090 4.688 32.464 1.00 95.75 101 ALA A N 1
ATOM 675 C CA . ALA A 1 101 ? -6.389 4.846 33.119 1.00 95.75 101 ALA A CA 1
ATOM 676 C C . ALA A 1 101 ? -7.284 3.604 32.977 1.00 95.75 101 ALA A C 1
ATOM 678 O O . ALA A 1 101 ? -8.004 3.242 33.904 1.00 95.75 101 ALA A O 1
ATOM 679 N N . LEU A 1 102 ? -7.224 2.969 31.804 1.00 95.12 102 LEU A N 1
ATOM 680 C CA . LEU A 1 102 ? -7.952 1.763 31.438 1.00 95.12 102 LEU A CA 1
ATOM 681 C C . LEU A 1 102 ? -6.942 0.710 30.975 1.00 95.12 102 LEU A C 1
ATOM 683 O O . LEU A 1 102 ? -6.150 0.970 30.072 1.00 95.12 102 LEU A O 1
ATOM 687 N N . VAL A 1 103 ? -6.996 -0.478 31.572 1.00 95.62 103 VAL A N 1
ATOM 688 C CA . VAL A 1 103 ? -6.151 -1.624 31.219 1.00 95.62 103 VAL A CA 1
ATOM 689 C C . VAL A 1 103 ? -7.055 -2.785 30.820 1.00 95.62 103 VAL A C 1
ATOM 691 O O . VAL A 1 103 ? -7.925 -3.182 31.592 1.00 95.62 103 VAL A O 1
ATOM 694 N N . VAL A 1 104 ? -6.858 -3.329 29.617 1.00 95.06 104 VAL A N 1
ATOM 695 C CA . VAL A 1 104 ? -7.692 -4.408 29.067 1.00 95.06 104 VAL A CA 1
ATOM 696 C C . VAL A 1 104 ? -6.807 -5.516 28.509 1.00 95.06 104 VAL A C 1
ATOM 698 O O . VAL A 1 104 ? -6.054 -5.297 27.565 1.00 95.06 104 VAL A O 1
ATOM 701 N N . THR A 1 105 ? -6.908 -6.717 29.077 1.00 92.81 105 THR A N 1
ATOM 702 C CA . THR A 1 105 ? -6.083 -7.877 28.693 1.00 92.81 105 THR A CA 1
ATOM 703 C C . THR A 1 105 ? -6.741 -8.773 27.639 1.00 92.81 105 THR A C 1
ATOM 705 O O . THR A 1 105 ? -6.035 -9.418 26.872 1.00 92.81 105 THR A O 1
ATOM 708 N N . GLY A 1 106 ? -8.078 -8.805 27.576 1.00 93.00 106 GLY A N 1
ATOM 709 C CA . GLY A 1 106 ? -8.856 -9.662 26.665 1.00 93.00 106 GLY A CA 1
ATOM 710 C C . GLY A 1 106 ? -9.251 -9.027 25.323 1.00 93.00 106 GLY A C 1
ATOM 711 O O . GLY A 1 106 ? -9.936 -9.671 24.534 1.00 93.00 106 GLY A O 1
ATOM 712 N N . GLY A 1 107 ? -8.838 -7.780 25.063 1.00 93.44 107 GLY A N 1
ATOM 713 C CA . GLY A 1 107 ? -9.251 -6.984 23.899 1.00 93.44 107 GLY A CA 1
ATOM 714 C C . GLY A 1 107 ? -10.466 -6.082 24.159 1.00 93.44 107 GLY A C 1
ATOM 715 O O . GLY A 1 107 ? -11.184 -6.244 25.143 1.00 93.44 107 GLY A O 1
ATOM 716 N N . VAL A 1 108 ? -10.685 -5.105 23.275 1.00 95.31 108 VAL A N 1
ATOM 717 C CA . VAL A 1 108 ? -11.794 -4.138 23.357 1.00 95.31 108 VAL A CA 1
ATOM 718 C C . VAL A 1 108 ? -12.676 -4.285 22.121 1.00 95.31 108 VAL A C 1
ATOM 720 O O . VAL A 1 108 ? -12.206 -4.110 20.999 1.00 95.31 108 VAL A O 1
ATOM 723 N N . GLY A 1 109 ? -13.960 -4.584 22.318 1.00 95.31 109 GLY A N 1
ATOM 724 C CA . GLY A 1 109 ? -14.961 -4.526 21.254 1.00 95.31 109 GLY A CA 1
ATOM 725 C C . GLY A 1 109 ? -15.514 -3.110 21.118 1.00 95.31 109 GLY A C 1
ATOM 726 O O . GLY A 1 109 ? -16.096 -2.588 22.066 1.00 95.31 109 GLY A O 1
ATOM 727 N N . VAL A 1 110 ? -15.357 -2.491 19.947 1.00 96.00 110 VAL A N 1
ATOM 728 C CA . VAL A 1 110 ? -15.895 -1.155 19.654 1.00 96.00 110 VAL A CA 1
ATOM 729 C C . VAL A 1 110 ? -16.779 -1.255 18.417 1.00 96.00 110 VAL A C 1
ATOM 731 O O . VAL A 1 110 ? -16.288 -1.501 17.322 1.00 96.00 110 VAL A O 1
ATOM 734 N N . GLY A 1 111 ? -18.094 -1.090 18.589 1.00 93.94 111 GLY A N 1
ATOM 735 C CA . GLY A 1 111 ? -19.052 -1.098 17.471 1.00 93.94 111 GLY A CA 1
ATOM 736 C C . GLY A 1 111 ? -19.078 0.204 16.659 1.00 93.94 111 GLY A C 1
ATOM 737 O O . GLY A 1 111 ? -19.715 0.257 15.612 1.00 93.94 111 GLY A O 1
ATOM 738 N N . GLY A 1 112 ? -18.410 1.252 17.150 1.00 94.75 112 GLY A N 1
ATOM 739 C CA . GLY A 1 112 ? -18.260 2.550 16.490 1.00 94.75 112 GLY A CA 1
ATOM 740 C C . GLY A 1 112 ? -16.795 2.906 16.220 1.00 94.75 112 GLY A C 1
ATOM 741 O O . GLY A 1 112 ? -15.944 2.035 16.059 1.00 94.75 112 GLY A O 1
ATOM 742 N N . THR A 1 113 ? -16.494 4.203 16.189 1.00 94.00 113 THR A N 1
ATOM 743 C CA . THR A 1 113 ? -15.142 4.721 15.926 1.00 94.00 113 THR A CA 1
ATOM 744 C C . THR A 1 113 ? -14.320 4.847 17.208 1.00 94.00 113 THR A C 1
ATOM 746 O O . THR A 1 113 ? -14.831 5.272 18.244 1.00 94.00 113 THR A O 1
ATOM 749 N N . VAL A 1 114 ? -13.021 4.553 17.119 1.00 94.25 114 VAL A N 1
ATOM 750 C CA . VAL A 1 114 ? -12.032 4.917 18.143 1.00 94.25 114 VAL A CA 1
ATOM 751 C C . VAL A 1 114 ? -11.376 6.236 17.744 1.00 94.25 114 VAL A C 1
ATOM 753 O O . VAL A 1 114 ? -10.664 6.296 16.744 1.00 94.25 114 VAL A O 1
ATOM 756 N N . THR A 1 115 ? -11.595 7.287 18.532 1.00 94.56 115 THR A N 1
ATOM 757 C CA . THR A 1 115 ? -10.927 8.585 18.356 1.00 94.56 115 THR A CA 1
ATOM 758 C C . THR A 1 115 ? -9.794 8.703 19.366 1.00 94.56 115 THR A C 1
ATOM 760 O O . THR A 1 115 ? -10.038 8.697 20.570 1.00 94.56 115 THR A O 1
ATOM 763 N N . ALA A 1 116 ? -8.558 8.828 18.886 1.00 92.44 116 ALA A N 1
ATOM 764 C CA . ALA A 1 116 ? -7.377 8.998 19.724 1.00 92.44 116 ALA A CA 1
ATOM 765 C C . ALA A 1 116 ? -6.393 9.972 19.067 1.00 92.44 116 ALA A C 1
ATOM 767 O O . ALA A 1 116 ? -6.199 9.931 17.854 1.00 92.44 116 ALA A O 1
ATOM 768 N N . THR A 1 117 ? -5.735 10.813 19.868 1.00 92.12 117 THR A N 1
ATOM 769 C CA . THR A 1 117 ? -4.614 11.647 19.395 1.00 92.12 117 THR A CA 1
ATOM 770 C C . THR A 1 117 ? -3.425 10.779 18.987 1.00 92.12 117 THR A C 1
ATOM 772 O O . THR A 1 117 ? -2.756 11.052 17.994 1.00 92.12 117 THR A O 1
ATOM 775 N N . ASN A 1 118 ? -3.177 9.708 19.744 1.00 89.69 118 ASN A N 1
ATOM 776 C CA . ASN A 1 118 ? -2.121 8.744 19.483 1.00 89.69 118 ASN A CA 1
ATOM 777 C C . ASN A 1 118 ? -2.678 7.333 19.657 1.00 89.69 118 ASN A C 1
ATOM 779 O O . ASN A 1 118 ? -3.260 7.017 20.693 1.00 89.69 118 ASN A O 1
ATOM 783 N N . LEU A 1 119 ? -2.457 6.487 18.654 1.00 91.88 119 LEU A N 1
ATOM 784 C CA . LEU A 1 119 ? -2.702 5.055 18.735 1.00 91.88 119 LEU A CA 1
ATOM 785 C C . LEU A 1 119 ? -1.358 4.344 18.573 1.00 91.88 119 LEU A C 1
ATOM 787 O O . LEU A 1 119 ? -0.692 4.504 17.553 1.00 91.88 119 LEU A O 1
ATOM 791 N N . ALA A 1 120 ? -0.943 3.605 19.598 1.00 88.94 120 ALA A N 1
ATOM 792 C CA . ALA A 1 120 ? 0.291 2.829 19.591 1.00 88.94 120 ALA A CA 1
ATOM 793 C C . ALA A 1 120 ? -0.023 1.334 19.453 1.00 88.94 120 ALA A C 1
ATOM 795 O O . ALA A 1 120 ? -1.073 0.868 19.893 1.00 88.94 120 ALA A O 1
ATOM 796 N N . GLY A 1 121 ? 0.907 0.580 18.867 1.00 88.75 121 GLY A N 1
ATOM 797 C CA . GLY A 1 121 ? 0.783 -0.863 18.669 1.00 88.75 121 GLY A CA 1
ATOM 798 C C . GLY A 1 121 ? 0.668 -1.257 17.199 1.00 88.75 121 GLY A C 1
ATOM 799 O O . GLY A 1 121 ? 1.047 -0.508 16.303 1.00 88.75 121 GLY A O 1
ATOM 800 N N . THR A 1 122 ? 0.183 -2.474 16.961 1.00 88.06 122 THR A N 1
ATOM 801 C CA . THR A 1 122 ? -0.015 -3.027 15.616 1.00 88.06 122 THR A CA 1
ATOM 802 C C . THR A 1 122 ? -1.497 -3.024 15.276 1.00 88.06 122 THR A C 1
ATOM 804 O O . THR A 1 122 ? -2.312 -3.486 16.072 1.00 88.06 122 THR A O 1
ATOM 807 N N . LEU A 1 123 ? -1.846 -2.554 14.079 1.00 88.75 123 LEU A N 1
ATOM 808 C CA . LEU A 1 123 ? -3.196 -2.676 13.542 1.00 88.75 123 LEU A CA 1
ATOM 809 C C . LEU A 1 123 ? -3.303 -3.958 12.706 1.00 88.75 123 LEU A C 1
ATOM 811 O O . LEU A 1 123 ? -2.811 -4.017 11.582 1.00 88.75 123 LEU A O 1
ATOM 815 N N . THR A 1 124 ? -3.939 -4.992 13.253 1.00 85.44 124 THR A N 1
ATOM 816 C CA . THR A 1 124 ? -4.128 -6.290 12.590 1.00 85.44 124 THR A CA 1
ATOM 817 C C . THR A 1 124 ? -5.500 -6.366 11.921 1.00 85.44 124 THR A C 1
ATOM 819 O O . THR A 1 124 ? -6.505 -6.711 12.535 1.00 85.44 124 THR A O 1
ATOM 822 N N . THR A 1 125 ? -5.560 -6.055 10.628 1.00 82.12 125 THR A N 1
ATOM 823 C CA . THR A 1 125 ? -6.786 -6.166 9.819 1.00 82.12 125 THR A CA 1
ATOM 824 C C . THR A 1 125 ? -6.468 -6.884 8.515 1.00 82.12 125 THR A C 1
ATOM 826 O O . THR A 1 125 ? -5.454 -6.567 7.898 1.00 82.12 125 THR A O 1
ATOM 829 N N . ALA A 1 126 ? -7.333 -7.791 8.049 1.00 80.50 126 ALA A N 1
ATOM 830 C CA . ALA A 1 126 ? -7.111 -8.484 6.773 1.00 80.50 126 ALA A CA 1
ATOM 831 C C . ALA A 1 126 ? -7.045 -7.515 5.572 1.00 80.50 126 ALA A C 1
ATOM 833 O O . ALA A 1 126 ? -6.304 -7.763 4.626 1.00 80.50 126 ALA A O 1
ATOM 834 N N . ALA A 1 127 ? -7.784 -6.398 5.628 1.00 83.81 127 ALA A N 1
ATOM 835 C CA . ALA A 1 127 ? -7.751 -5.331 4.631 1.00 83.81 127 ALA A CA 1
ATOM 836 C C . ALA A 1 127 ? -7.958 -3.954 5.285 1.00 83.81 127 ALA A C 1
ATOM 838 O O . ALA A 1 127 ? -8.770 -3.809 6.197 1.00 83.81 127 ALA A O 1
ATOM 839 N N . GLN A 1 128 ? -7.258 -2.936 4.778 1.00 85.31 128 GLN A N 1
ATOM 840 C CA . GLN A 1 128 ? -7.337 -1.539 5.229 1.00 85.31 128 GLN A CA 1
ATOM 841 C C . GLN A 1 128 ? -7.919 -0.636 4.126 1.00 85.31 128 GLN A C 1
ATOM 843 O O . GLN A 1 128 ? -7.325 0.369 3.746 1.00 85.31 128 GLN A O 1
ATOM 848 N N . GLY A 1 129 ? -9.080 -1.003 3.572 1.00 83.25 129 GLY A N 1
ATOM 849 C CA . GLY A 1 129 ? -9.631 -0.374 2.357 1.00 83.25 129 GLY A CA 1
ATOM 850 C C . GLY A 1 129 ? -10.010 1.110 2.468 1.00 83.25 129 GLY A C 1
ATOM 851 O O . GLY A 1 129 ? -10.188 1.762 1.447 1.00 83.25 129 GLY A O 1
ATOM 852 N N . ASN A 1 130 ? -10.108 1.649 3.687 1.00 85.00 130 ASN A N 1
ATOM 853 C CA . ASN A 1 130 ? -10.558 3.022 3.942 1.00 85.00 130 ASN A CA 1
ATOM 854 C C . ASN A 1 130 ? -9.428 3.979 4.367 1.00 85.00 130 ASN A C 1
ATOM 856 O O . ASN A 1 130 ? -9.711 5.082 4.831 1.00 85.00 130 ASN A O 1
ATOM 860 N N . ILE A 1 131 ? -8.153 3.587 4.248 1.00 89.00 131 ILE A N 1
ATOM 861 C CA . ILE A 1 131 ? -7.037 4.513 4.485 1.00 89.00 131 ILE A CA 1
ATOM 862 C C . ILE A 1 131 ? -6.967 5.512 3.324 1.00 89.00 131 ILE A C 1
ATOM 864 O O . ILE A 1 131 ? -6.607 5.149 2.208 1.00 89.00 131 ILE A O 1
ATOM 868 N N . THR A 1 132 ? -7.282 6.780 3.591 1.00 85.75 132 THR A N 1
ATOM 869 C CA . THR A 1 132 ? -7.216 7.873 2.601 1.00 85.75 132 THR A CA 1
ATOM 870 C C . THR A 1 132 ? -5.988 8.774 2.765 1.00 85.75 132 THR A C 1
ATOM 872 O O . THR A 1 132 ? -5.654 9.523 1.852 1.00 85.75 132 THR A O 1
ATOM 875 N N . SER A 1 133 ? -5.293 8.702 3.907 1.00 87.88 133 SER A N 1
ATOM 876 C CA . SER A 1 133 ? -4.015 9.377 4.165 1.00 87.88 133 SER A CA 1
ATOM 877 C C . SER A 1 133 ? -3.288 8.717 5.341 1.00 87.88 133 SER A C 1
ATOM 879 O O . SER A 1 133 ? -3.925 8.293 6.303 1.00 87.88 133 SER A O 1
ATOM 881 N N . VAL A 1 134 ? -1.957 8.643 5.269 1.00 86.38 134 VAL A N 1
ATOM 882 C CA . VAL A 1 134 ? -1.085 8.060 6.311 1.00 86.38 134 VAL A CA 1
ATOM 883 C C . VAL A 1 134 ? -0.011 9.030 6.820 1.00 86.38 134 VAL A C 1
ATOM 885 O O . VAL A 1 134 ? 0.796 8.666 7.671 1.00 86.38 134 VAL A O 1
ATOM 888 N N . GLY A 1 135 ? 0.024 10.266 6.309 1.00 88.88 135 GLY A N 1
ATOM 889 C CA . GLY A 1 135 ? 1.112 11.205 6.589 1.00 88.88 135 GLY A CA 1
ATOM 890 C C . GLY A 1 135 ? 2.463 10.690 6.075 1.00 88.88 135 GLY A C 1
ATOM 891 O O . GLY A 1 135 ? 2.566 10.259 4.926 1.00 88.88 135 GLY A O 1
ATOM 892 N N . THR A 1 136 ? 3.493 10.739 6.924 1.00 88.94 136 THR A N 1
ATOM 893 C CA . THR A 1 136 ? 4.855 10.285 6.598 1.00 88.94 136 THR A CA 1
ATOM 894 C C . THR A 1 136 ? 5.132 8.919 7.216 1.00 88.94 136 THR A C 1
ATOM 896 O O . THR A 1 136 ? 5.109 8.777 8.438 1.00 88.94 136 THR A O 1
ATOM 899 N N . LEU A 1 137 ? 5.484 7.936 6.385 1.00 90.38 137 LEU A N 1
ATOM 900 C CA . LEU A 1 137 ? 6.051 6.664 6.837 1.00 90.38 137 LEU A CA 1
ATOM 901 C C . LEU A 1 137 ? 7.576 6.713 6.727 1.00 90.38 137 LEU A C 1
ATOM 903 O O . LEU A 1 137 ? 8.114 7.015 5.666 1.00 90.38 137 LEU A O 1
ATOM 907 N N . THR A 1 138 ? 8.277 6.391 7.815 1.00 90.56 138 THR A N 1
ATOM 908 C CA . THR A 1 138 ? 9.748 6.289 7.829 1.00 90.56 138 THR A CA 1
ATOM 909 C C . THR A 1 138 ? 10.244 4.984 7.212 1.00 90.56 138 THR A C 1
ATOM 911 O O . THR A 1 138 ? 11.335 4.939 6.648 1.00 90.56 138 THR A O 1
ATOM 914 N N . SER A 1 139 ? 9.441 3.925 7.297 1.00 89.25 139 SER A N 1
ATOM 915 C CA . SER A 1 139 ? 9.662 2.657 6.617 1.00 89.25 139 SER A CA 1
ATOM 916 C C . SER A 1 139 ? 8.326 2.042 6.217 1.00 89.25 139 SER A C 1
ATOM 918 O O . SER A 1 139 ? 7.309 2.199 6.894 1.00 89.25 139 SER A O 1
ATOM 920 N N . LEU A 1 140 ? 8.324 1.354 5.079 1.00 90.38 140 LEU A N 1
ATOM 921 C CA . LEU A 1 140 ? 7.156 0.667 4.556 1.00 90.38 140 LEU A CA 1
ATOM 922 C C . LEU A 1 140 ? 7.628 -0.573 3.798 1.00 90.38 140 LEU A C 1
ATOM 924 O O . LEU A 1 140 ? 8.428 -0.473 2.874 1.00 90.38 140 LEU A O 1
ATOM 928 N N . THR A 1 141 ? 7.139 -1.742 4.204 1.00 90.25 141 THR A N 1
ATOM 929 C CA . THR A 1 141 ? 7.347 -3.001 3.479 1.00 90.25 141 THR A CA 1
ATOM 930 C C . THR A 1 141 ? 6.010 -3.442 2.897 1.00 90.25 141 THR A C 1
ATOM 932 O O . THR A 1 141 ? 5.040 -3.574 3.639 1.00 90.25 141 THR A O 1
ATOM 935 N N . LEU A 1 142 ? 5.953 -3.668 1.583 1.00 90.06 142 LEU A N 1
ATOM 936 C CA . LEU A 1 142 ? 4.788 -4.227 0.891 1.00 90.06 142 LEU A CA 1
ATOM 937 C C . LEU A 1 142 ? 5.114 -5.648 0.428 1.00 90.06 142 LEU A C 1
ATOM 939 O O . LEU A 1 142 ? 6.174 -5.883 -0.144 1.00 90.06 142 LEU A O 1
ATOM 943 N N . SER A 1 143 ? 4.186 -6.583 0.629 1.00 87.50 143 SER A N 1
ATOM 944 C CA . SER A 1 143 ? 4.253 -7.925 0.031 1.00 87.50 143 SER A CA 1
ATOM 945 C C . SER A 1 143 ? 3.707 -7.969 -1.403 1.00 87.50 143 SER A C 1
ATOM 947 O O . SER A 1 143 ? 3.970 -8.926 -2.127 1.00 87.50 143 SER A O 1
ATOM 949 N N . GLY A 1 144 ? 2.941 -6.949 -1.807 1.00 87.81 144 GLY A N 1
ATOM 950 C CA . GLY A 1 144 ? 2.340 -6.813 -3.135 1.00 87.81 144 GLY A CA 1
ATOM 951 C C . GLY A 1 144 ? 2.880 -5.621 -3.931 1.00 87.81 144 GLY A C 1
ATOM 952 O O . GLY A 1 144 ? 3.827 -4.950 -3.526 1.00 87.81 144 GLY A O 1
ATOM 953 N N . GLY A 1 145 ? 2.256 -5.357 -5.081 1.00 88.88 145 GLY A N 1
ATOM 954 C CA . GLY A 1 145 ? 2.589 -4.215 -5.934 1.00 88.88 145 GLY A CA 1
ATOM 955 C C . GLY A 1 145 ? 1.991 -2.891 -5.449 1.00 88.88 145 GLY A C 1
ATOM 956 O O . GLY A 1 145 ? 1.055 -2.859 -4.651 1.00 88.88 145 GLY A O 1
ATOM 957 N N . ILE A 1 146 ? 2.503 -1.788 -5.992 1.00 92.00 146 ILE A N 1
ATOM 958 C CA . ILE A 1 146 ? 1.948 -0.442 -5.811 1.00 92.00 146 ILE A CA 1
ATOM 959 C C . ILE A 1 146 ? 1.018 -0.163 -6.996 1.00 92.00 146 ILE A C 1
ATOM 961 O O . ILE A 1 146 ? 1.462 -0.171 -8.140 1.00 92.00 146 ILE A O 1
ATOM 965 N N . SER A 1 147 ? -0.268 0.075 -6.736 1.00 90.12 147 SER A N 1
ATOM 966 C CA . SER A 1 147 ? -1.271 0.397 -7.764 1.00 90.12 147 SER A CA 1
ATOM 967 C C . SER A 1 147 ? -1.874 1.777 -7.510 1.00 90.12 147 SER A C 1
ATOM 969 O O . SER A 1 147 ? -2.072 2.159 -6.362 1.00 90.12 147 SER A O 1
ATOM 971 N N . GLY A 1 148 ? -2.159 2.532 -8.575 1.00 89.19 148 GLY A N 1
ATOM 972 C CA . GLY A 1 148 ? -2.771 3.866 -8.483 1.00 89.19 148 GLY A CA 1
ATOM 973 C C . GLY A 1 148 ? -1.822 5.005 -8.083 1.00 89.19 148 GLY A C 1
ATOM 974 O O . GLY A 1 148 ? -2.246 6.157 -8.056 1.00 89.19 148 GLY A O 1
ATOM 975 N N . ALA A 1 149 ? -0.544 4.719 -7.812 1.00 91.38 149 ALA A N 1
ATOM 976 C CA . ALA A 1 149 ? 0.454 5.761 -7.590 1.00 91.38 149 ALA A CA 1
ATOM 977 C C . ALA A 1 149 ? 0.703 6.550 -8.885 1.00 91.38 149 ALA A C 1
ATOM 979 O O . ALA A 1 149 ? 1.032 5.973 -9.920 1.00 91.38 149 ALA A O 1
ATOM 980 N N . THR A 1 150 ? 0.568 7.874 -8.815 1.00 92.25 150 THR A N 1
ATOM 981 C CA . THR A 1 150 ? 0.865 8.783 -9.934 1.00 92.25 150 THR A CA 1
ATOM 982 C C . THR A 1 150 ? 2.333 9.201 -9.974 1.00 92.25 150 THR A C 1
ATOM 984 O O . THR A 1 150 ? 2.827 9.620 -11.018 1.00 92.25 150 THR A O 1
ATOM 987 N N . SER A 1 151 ? 3.049 9.070 -8.855 1.00 91.38 151 SER A N 1
ATOM 988 C CA . SER A 1 151 ? 4.482 9.325 -8.753 1.00 91.38 151 SER A CA 1
ATOM 989 C C . SER A 1 151 ? 5.124 8.439 -7.684 1.00 91.38 151 SER A C 1
ATOM 991 O O . SER A 1 151 ? 4.496 8.063 -6.695 1.00 91.38 151 SER A O 1
ATOM 993 N N . ILE A 1 152 ? 6.396 8.101 -7.896 1.00 92.50 152 ILE A N 1
ATOM 994 C CA . ILE A 1 152 ? 7.246 7.414 -6.920 1.00 92.50 152 ILE A CA 1
ATOM 995 C C . ILE A 1 152 ? 8.528 8.237 -6.811 1.00 92.50 152 ILE A C 1
ATOM 997 O O . ILE A 1 152 ? 9.340 8.258 -7.734 1.00 92.50 152 ILE A O 1
ATOM 1001 N N . GLY A 1 153 ? 8.685 8.959 -5.702 1.00 90.81 153 GLY A N 1
ATOM 1002 C CA . GLY A 1 153 ? 9.889 9.730 -5.405 1.00 90.81 153 GLY A CA 1
ATOM 1003 C C . GLY A 1 153 ? 10.825 8.937 -4.501 1.00 90.81 153 GLY A C 1
ATOM 1004 O O . GLY A 1 153 ? 10.455 8.610 -3.378 1.00 90.81 153 GLY A O 1
ATOM 1005 N N . ALA A 1 154 ? 12.039 8.655 -4.970 1.00 92.56 154 ALA A N 1
ATOM 1006 C CA . ALA A 1 154 ? 13.093 8.041 -4.170 1.00 92.56 154 ALA A CA 1
ATOM 1007 C C . ALA A 1 154 ? 14.345 8.922 -4.220 1.00 92.56 154 ALA A C 1
ATOM 1009 O O . ALA A 1 154 ? 14.865 9.205 -5.295 1.00 92.56 154 ALA A O 1
ATOM 1010 N N . SER A 1 155 ? 14.826 9.365 -3.057 1.00 90.88 155 SER A N 1
ATOM 1011 C CA . SER A 1 155 ? 16.116 10.062 -2.941 1.00 90.88 155 SER A CA 1
ATOM 1012 C C . SER A 1 155 ? 17.309 9.101 -3.001 1.00 90.88 155 SER A C 1
ATOM 1014 O O . SER A 1 155 ? 18.428 9.526 -3.277 1.00 90.88 155 SER A O 1
ATOM 1016 N N . GLY A 1 156 ? 17.067 7.817 -2.722 1.00 92.19 156 GLY A N 1
ATOM 1017 C CA . GLY A 1 156 ? 18.046 6.738 -2.798 1.00 92.19 156 GLY A CA 1
ATOM 1018 C C . GLY A 1 156 ? 17.915 5.887 -4.063 1.00 92.19 156 GLY A C 1
ATOM 1019 O O . GLY A 1 156 ? 17.280 6.267 -5.044 1.00 92.19 156 GLY A O 1
ATOM 1020 N N . LEU A 1 157 ? 18.523 4.701 -4.017 1.00 92.06 157 LEU A N 1
ATOM 1021 C CA . LEU A 1 157 ? 18.479 3.721 -5.099 1.00 92.06 157 LEU A CA 1
ATOM 1022 C C . LEU A 1 157 ? 17.095 3.062 -5.203 1.00 92.06 157 LEU A C 1
ATOM 1024 O O . LEU A 1 157 ? 16.547 2.596 -4.205 1.00 92.06 157 LEU A O 1
ATOM 1028 N N . VAL A 1 158 ? 16.586 2.946 -6.430 1.00 94.38 158 VAL A N 1
ATOM 1029 C CA . VAL A 1 158 ? 15.444 2.088 -6.768 1.00 94.38 158 VAL A CA 1
ATOM 1030 C C . VAL A 1 158 ? 15.969 0.862 -7.508 1.00 94.38 158 VAL A C 1
ATOM 1032 O O . VAL A 1 158 ? 16.575 0.993 -8.570 1.00 94.38 158 VAL A O 1
ATOM 1035 N N . THR A 1 159 ? 15.726 -0.327 -6.956 1.00 92.94 159 THR A N 1
ATOM 1036 C CA . THR A 1 159 ? 16.168 -1.601 -7.540 1.00 92.94 159 THR A CA 1
ATOM 1037 C C . THR A 1 159 ? 14.968 -2.417 -8.002 1.00 92.94 159 THR A C 1
ATOM 1039 O O . THR A 1 159 ? 14.081 -2.722 -7.208 1.00 92.94 159 THR A O 1
ATOM 1042 N N . PHE A 1 160 ? 14.981 -2.836 -9.267 1.00 92.75 160 PHE A N 1
ATOM 1043 C CA . PHE A 1 160 ? 14.032 -3.804 -9.817 1.00 92.75 160 PHE A CA 1
ATOM 1044 C C . PHE A 1 160 ? 14.708 -5.177 -9.889 1.00 92.75 160 PHE A C 1
ATOM 1046 O O . PHE A 1 160 ? 15.753 -5.317 -10.517 1.00 92.75 160 PHE A O 1
ATOM 1053 N N . THR A 1 161 ? 14.133 -6.190 -9.240 1.00 91.38 161 THR A N 1
ATOM 1054 C CA . THR A 1 161 ? 14.730 -7.538 -9.135 1.00 91.38 161 THR A CA 1
ATOM 1055 C C . THR A 1 161 ? 14.158 -8.550 -10.126 1.00 91.38 161 THR A C 1
ATOM 1057 O O . THR A 1 161 ? 14.655 -9.670 -10.213 1.00 91.38 161 THR A O 1
ATOM 1060 N N . ASN A 1 162 ? 13.116 -8.186 -10.877 1.00 90.88 162 ASN A N 1
ATOM 1061 C CA . ASN A 1 162 ? 12.521 -9.064 -11.877 1.00 90.88 162 ASN A CA 1
ATOM 1062 C C . ASN A 1 162 ? 13.497 -9.271 -13.051 1.00 90.88 162 ASN A C 1
ATOM 1064 O O . ASN A 1 162 ? 13.865 -8.321 -13.739 1.00 90.88 162 ASN A O 1
ATOM 1068 N N . THR A 1 163 ? 13.893 -10.523 -13.276 1.00 88.69 163 THR A N 1
ATOM 1069 C CA . THR A 1 163 ? 14.896 -10.939 -14.271 1.00 88.69 163 THR A CA 1
ATOM 1070 C C . THR A 1 163 ? 14.305 -11.292 -15.639 1.00 88.69 163 THR A C 1
ATOM 1072 O O . THR A 1 163 ? 15.021 -11.765 -16.519 1.00 88.69 163 THR A O 1
ATOM 1075 N N . THR A 1 164 ? 13.002 -11.082 -15.841 1.00 89.56 164 THR A N 1
ATOM 1076 C CA . THR A 1 164 ? 12.326 -11.391 -17.107 1.00 89.56 164 THR A CA 1
ATOM 1077 C C . THR A 1 164 ? 12.894 -10.535 -18.241 1.00 89.56 164 THR A C 1
ATOM 1079 O O . THR A 1 164 ? 12.868 -9.304 -18.171 1.00 89.56 164 THR A O 1
ATOM 1082 N N . LEU A 1 165 ? 13.373 -11.178 -19.311 1.00 88.12 165 LEU A N 1
ATOM 1083 C CA . LEU A 1 165 ? 13.826 -10.496 -20.525 1.00 88.12 165 LEU A CA 1
ATOM 1084 C C . LEU A 1 165 ? 12.651 -9.789 -21.220 1.00 88.12 165 LEU A C 1
ATOM 1086 O O . LEU A 1 165 ? 11.578 -10.367 -21.388 1.00 88.12 165 LEU A O 1
ATOM 1090 N N . SER A 1 166 ? 12.864 -8.552 -21.674 1.00 90.06 166 SER A N 1
ATOM 1091 C CA . SER A 1 166 ? 11.853 -7.812 -22.434 1.00 90.06 166 SER A CA 1
ATOM 1092 C C . SER A 1 166 ? 11.785 -8.307 -23.883 1.00 90.06 166 SER A C 1
ATOM 1094 O O . SER A 1 166 ? 12.683 -8.048 -24.689 1.00 90.06 166 SER A O 1
ATOM 1096 N N . THR A 1 167 ? 10.713 -9.025 -24.231 1.00 88.31 167 THR A N 1
ATOM 1097 C CA . THR A 1 167 ? 10.444 -9.517 -25.593 1.00 88.31 167 THR A CA 1
ATOM 1098 C C . THR A 1 167 ? 9.505 -8.597 -26.382 1.00 88.31 167 THR A C 1
ATOM 1100 O O . THR A 1 167 ? 9.612 -8.556 -27.607 1.00 88.31 167 THR A O 1
ATOM 1103 N N . SER A 1 168 ? 8.679 -7.804 -25.690 1.00 89.62 168 SER A N 1
ATOM 1104 C CA . SER A 1 168 ? 7.761 -6.778 -26.208 1.00 89.62 168 SER A CA 1
ATOM 1105 C C . SER A 1 168 ? 7.680 -5.559 -25.270 1.00 89.62 168 SER A C 1
ATOM 1107 O O . SER A 1 168 ? 8.142 -5.620 -24.129 1.00 89.62 168 SER A O 1
ATOM 1109 N N . ALA A 1 169 ? 6.984 -4.496 -25.693 1.00 90.38 169 ALA A N 1
ATOM 1110 C CA . ALA A 1 169 ? 6.721 -3.300 -24.878 1.00 90.38 169 ALA A CA 1
ATOM 1111 C C . ALA A 1 169 ? 5.860 -3.543 -23.615 1.00 90.38 169 ALA A C 1
ATOM 1113 O O . ALA A 1 169 ? 5.648 -2.618 -22.842 1.00 90.38 169 ALA A O 1
ATOM 1114 N N . SER A 1 170 ? 5.358 -4.765 -23.396 1.00 92.94 170 SER A N 1
ATOM 1115 C CA . SER A 1 170 ? 4.538 -5.141 -22.229 1.00 92.94 170 SER A CA 1
ATOM 1116 C C . SER A 1 170 ? 5.233 -6.122 -21.274 1.00 92.94 170 SER A C 1
ATOM 1118 O O . SER A 1 170 ? 4.642 -6.569 -20.296 1.00 92.94 170 SER A O 1
ATOM 1120 N N . THR A 1 171 ? 6.491 -6.472 -21.551 1.00 92.12 171 THR A N 1
ATOM 1121 C CA . THR A 1 171 ? 7.252 -7.493 -20.812 1.00 92.12 171 THR A CA 1
ATOM 1122 C C . THR A 1 171 ? 8.585 -6.936 -20.333 1.00 92.12 171 THR A C 1
ATOM 1124 O O . THR A 1 171 ? 9.198 -6.133 -21.036 1.00 92.12 171 THR A O 1
ATOM 1127 N N . GLY A 1 172 ? 9.079 -7.417 -19.194 1.00 90.75 172 GLY A N 1
ATOM 1128 C CA . GLY A 1 172 ? 10.387 -7.054 -18.649 1.00 90.75 172 GLY A CA 1
ATOM 1129 C C . GLY A 1 172 ? 10.328 -6.711 -17.161 1.00 90.75 172 GLY A C 1
ATOM 1130 O O . GLY A 1 172 ? 9.251 -6.683 -16.568 1.00 90.75 172 GLY A O 1
ATOM 1131 N N . GLY A 1 173 ? 11.488 -6.441 -16.557 1.00 90.94 173 GLY A N 1
ATOM 1132 C CA . GLY A 1 173 ? 11.572 -6.001 -15.158 1.00 90.94 173 GLY A CA 1
ATOM 1133 C C . GLY A 1 173 ? 11.177 -4.537 -14.920 1.00 90.94 173 GLY A C 1
ATOM 1134 O O . GLY A 1 173 ? 10.726 -4.200 -13.828 1.00 90.94 173 GLY A O 1
ATOM 1135 N N . LEU A 1 174 ? 11.292 -3.691 -15.948 1.00 93.62 174 LEU A N 1
ATOM 1136 C CA . LEU A 1 174 ? 10.798 -2.314 -15.986 1.00 93.62 174 LEU A CA 1
ATOM 1137 C C . LEU A 1 174 ? 10.063 -2.102 -17.313 1.00 93.62 174 LEU A C 1
ATOM 1139 O O . LEU A 1 174 ? 10.641 -2.317 -18.377 1.00 93.62 174 LEU A O 1
ATOM 1143 N N . VAL A 1 175 ? 8.801 -1.680 -17.247 1.00 93.38 175 VAL A N 1
ATOM 1144 C CA . VAL A 1 175 ? 7.96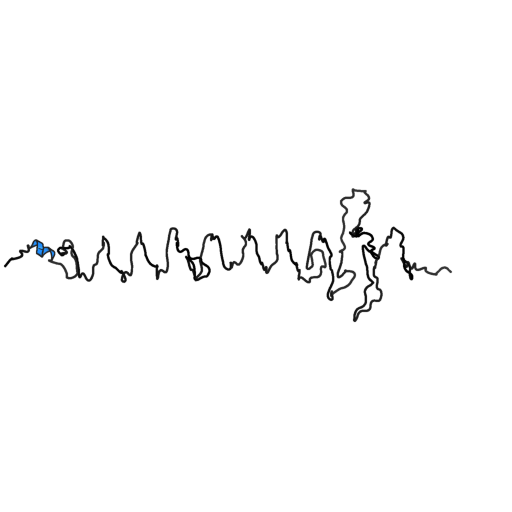1 -1.387 -18.416 1.00 93.38 175 VAL A CA 1
ATOM 1145 C C . VAL A 1 175 ? 7.454 0.045 -18.312 1.00 93.38 175 VAL A C 1
ATOM 1147 O O . VAL A 1 175 ? 6.925 0.447 -17.278 1.00 93.38 175 VAL A O 1
ATOM 1150 N N . LEU A 1 176 ? 7.616 0.809 -19.391 1.00 92.94 176 LEU A N 1
ATOM 1151 C CA . LEU A 1 176 ? 7.207 2.206 -19.490 1.00 92.94 176 LEU A CA 1
ATOM 1152 C C . LEU A 1 176 ? 6.410 2.385 -20.785 1.00 92.94 176 LEU A C 1
ATOM 1154 O O . LEU A 1 176 ? 6.947 2.188 -21.870 1.00 92.94 176 LEU A O 1
ATOM 1158 N N . SER A 1 177 ? 5.136 2.770 -20.679 1.00 90.19 177 SER A N 1
ATOM 1159 C CA . SER A 1 177 ? 4.310 3.096 -21.856 1.00 90.19 177 SER A CA 1
ATOM 1160 C C . SER A 1 177 ? 4.621 4.484 -22.431 1.00 90.19 177 SER A C 1
ATOM 1162 O O . SER A 1 177 ? 4.244 4.785 -23.559 1.00 90.19 177 SER A O 1
ATOM 1164 N N . GLY A 1 178 ? 5.270 5.340 -21.635 1.00 90.62 178 GLY A N 1
ATOM 1165 C CA . GLY A 1 178 ? 5.773 6.650 -22.041 1.00 90.62 178 GLY A CA 1
ATOM 1166 C C . GLY A 1 178 ? 7.294 6.662 -22.206 1.00 90.62 178 GLY A C 1
ATOM 1167 O O . GLY A 1 178 ? 7.956 5.628 -22.154 1.00 90.62 178 GLY A O 1
ATOM 1168 N N . GLY A 1 179 ? 7.858 7.856 -22.383 1.00 91.81 179 GLY A N 1
ATOM 1169 C CA . GLY A 1 179 ? 9.307 8.041 -22.455 1.00 91.81 179 GLY A CA 1
ATOM 1170 C C . GLY A 1 179 ? 10.004 7.904 -21.098 1.00 91.81 179 GLY A C 1
ATOM 1171 O O . GLY A 1 179 ? 9.395 8.065 -20.041 1.00 91.81 179 GLY A O 1
ATOM 1172 N N . MET A 1 180 ? 11.314 7.668 -21.143 1.00 94.94 180 MET A N 1
ATOM 1173 C CA . MET A 1 180 ? 12.197 7.701 -19.978 1.00 94.94 180 MET A CA 1
ATOM 1174 C C . MET A 1 180 ? 13.128 8.912 -20.082 1.00 94.94 180 MET A C 1
ATOM 1176 O O . MET A 1 180 ? 13.938 8.995 -21.003 1.00 94.94 180 MET A O 1
ATOM 1180 N N . GLY A 1 181 ? 13.014 9.856 -19.147 1.00 93.38 181 GLY A N 1
ATOM 1181 C CA . GLY A 1 181 ? 13.919 11.002 -19.058 1.00 93.38 181 GLY A CA 1
ATOM 1182 C C . GLY A 1 181 ? 15.157 10.663 -18.232 1.00 93.38 181 GLY A C 1
ATOM 1183 O O . GLY A 1 181 ? 15.029 10.289 -17.071 1.00 93.38 181 GLY A O 1
ATOM 1184 N N . ILE A 1 182 ? 16.350 10.821 -18.809 1.00 94.94 182 ILE A N 1
ATOM 1185 C CA . ILE A 1 182 ? 17.629 10.563 -18.136 1.00 94.94 182 ILE A CA 1
ATOM 1186 C C . ILE A 1 182 ? 18.541 11.775 -18.338 1.00 94.94 182 ILE A C 1
ATOM 1188 O O . ILE A 1 182 ? 18.895 12.108 -19.463 1.00 94.94 182 ILE A O 1
ATOM 1192 N N . ALA A 1 183 ? 18.927 12.443 -17.249 1.00 92.81 183 ALA A N 1
ATOM 1193 C CA . ALA A 1 183 ? 19.800 13.623 -17.305 1.00 92.81 183 ALA A CA 1
ATOM 1194 C C . ALA A 1 183 ? 21.301 13.279 -17.334 1.00 92.81 183 ALA A C 1
ATOM 1196 O O . ALA A 1 183 ? 22.138 14.127 -17.644 1.00 92.81 183 ALA A O 1
ATOM 1197 N N . LYS A 1 184 ? 21.653 12.055 -16.935 1.00 93.75 184 LYS A N 1
ATOM 1198 C CA . LYS A 1 184 ? 23.030 11.551 -16.867 1.00 93.75 184 LYS A CA 1
ATOM 1199 C C . LYS A 1 184 ? 23.166 10.324 -17.770 1.00 93.75 184 LYS A C 1
ATOM 1201 O O . LYS A 1 184 ? 22.612 10.301 -18.861 1.00 93.75 184 LYS A O 1
ATOM 1206 N N . ASN A 1 185 ? 23.936 9.329 -17.355 1.00 89.88 185 ASN A N 1
ATOM 1207 C CA . ASN A 1 185 ? 24.167 8.122 -18.132 1.00 89.88 185 ASN A CA 1
ATOM 1208 C C . ASN A 1 185 ? 23.083 7.064 -17.895 1.00 89.88 185 ASN A C 1
ATOM 1210 O O . ASN A 1 185 ? 22.478 6.985 -16.827 1.00 89.88 185 ASN A O 1
ATOM 1214 N N . ILE A 1 186 ? 22.929 6.198 -18.893 1.00 93.81 186 ILE A N 1
ATOM 1215 C CA . ILE A 1 186 ? 22.353 4.865 -18.738 1.00 93.81 186 ILE A CA 1
ATOM 1216 C C . ILE A 1 186 ? 23.529 3.891 -18.796 1.00 93.81 186 ILE A C 1
ATOM 1218 O O . ILE A 1 186 ? 24.302 3.920 -19.753 1.00 93.81 186 ILE A O 1
ATOM 1222 N N . THR A 1 187 ? 23.671 3.038 -17.786 1.00 91.31 187 THR A N 1
ATOM 1223 C CA . THR A 1 187 ? 24.641 1.937 -17.811 1.00 91.31 187 THR A CA 1
ATOM 1224 C C . THR A 1 187 ? 23.891 0.642 -18.068 1.00 91.31 187 THR A C 1
ATOM 1226 O O . THR A 1 187 ? 23.003 0.281 -17.300 1.00 91.31 187 THR A O 1
ATOM 1229 N N . VAL A 1 188 ? 24.248 -0.056 -19.143 1.00 89.50 188 VAL A N 1
ATOM 1230 C CA . VAL A 1 188 ? 23.644 -1.334 -19.539 1.00 89.50 188 VAL A CA 1
ATOM 1231 C C . VAL A 1 188 ? 24.767 -2.356 -19.690 1.00 89.50 188 VAL A C 1
ATOM 1233 O O . VAL A 1 188 ? 25.754 -2.079 -20.366 1.00 89.50 188 VAL A O 1
ATOM 1236 N N . GLY A 1 189 ? 24.645 -3.523 -19.056 1.00 82.81 189 GLY A N 1
ATOM 1237 C CA . GLY A 1 189 ? 25.725 -4.516 -18.983 1.00 82.81 189 GLY A CA 1
ATOM 1238 C C . GLY A 1 189 ? 26.189 -4.797 -17.552 1.00 82.81 189 GLY A C 1
ATOM 1239 O O . GLY A 1 189 ? 25.562 -4.346 -16.596 1.00 82.81 189 GLY A O 1
ATOM 1240 N N . GLY A 1 190 ? 27.271 -5.565 -17.401 1.00 80.69 190 GLY A N 1
ATOM 1241 C CA . GLY A 1 190 ? 27.821 -5.951 -16.097 1.00 80.69 190 GLY A CA 1
ATOM 1242 C C . GLY A 1 190 ? 28.410 -7.361 -16.108 1.00 80.69 190 GLY A C 1
ATOM 1243 O O . GLY A 1 190 ? 29.111 -7.734 -17.046 1.00 80.69 190 GLY A O 1
ATOM 1244 N N . THR A 1 191 ? 28.123 -8.141 -15.063 1.00 74.56 191 THR A N 1
ATOM 1245 C CA . THR A 1 191 ? 28.400 -9.587 -14.998 1.00 74.56 191 THR A CA 1
ATOM 1246 C C . THR A 1 191 ? 27.873 -10.328 -16.237 1.00 74.56 191 THR A C 1
ATOM 1248 O O . THR A 1 191 ? 27.051 -9.798 -16.982 1.00 74.56 191 THR A O 1
ATOM 1251 N N . ALA A 1 192 ? 28.344 -11.560 -16.474 1.00 76.75 192 ALA A N 1
ATOM 1252 C CA . ALA A 1 192 ? 27.967 -12.350 -17.649 1.00 76.75 192 ALA A CA 1
ATOM 1253 C C . ALA A 1 192 ? 26.437 -12.390 -17.866 1.00 76.75 192 ALA A C 1
ATOM 1255 O O . ALA A 1 192 ? 25.695 -12.913 -17.034 1.00 76.75 192 ALA A O 1
ATOM 1256 N N . ILE A 1 193 ? 25.979 -11.839 -18.994 1.00 82.06 193 ILE A N 1
ATOM 1257 C CA . ILE A 1 193 ? 24.578 -11.876 -19.428 1.00 82.06 193 ILE A CA 1
ATOM 1258 C C . ILE A 1 193 ? 24.389 -13.124 -20.289 1.00 82.06 193 ILE A C 1
ATOM 1260 O O . ILE A 1 193 ? 25.119 -13.324 -21.259 1.00 82.06 193 ILE A O 1
ATOM 1264 N N . SER A 1 194 ? 23.399 -13.949 -19.950 1.00 80.75 194 SER A N 1
ATOM 1265 C CA . SER A 1 194 ? 23.028 -15.134 -20.725 1.00 80.75 194 SER A CA 1
ATOM 1266 C C . SER A 1 194 ? 21.573 -15.040 -21.175 1.00 80.75 194 SER A C 1
ATOM 1268 O O . SER A 1 194 ? 20.702 -14.618 -20.416 1.00 80.75 194 SER A O 1
ATOM 1270 N N . SER A 1 195 ? 21.321 -15.436 -22.419 1.00 76.44 195 SER A N 1
ATOM 1271 C CA . SER A 1 195 ? 19.994 -15.544 -23.027 1.00 76.44 195 SER A CA 1
ATOM 1272 C C . SER A 1 195 ? 19.886 -16.889 -23.741 1.00 76.44 195 SER A C 1
ATOM 1274 O O . SER A 1 195 ? 20.883 -17.409 -24.242 1.00 76.44 195 SER A O 1
ATOM 1276 N N . ALA A 1 196 ? 18.677 -17.444 -23.820 1.00 74.69 196 ALA A N 1
ATOM 1277 C CA . ALA A 1 196 ? 18.422 -18.709 -24.506 1.00 74.69 196 ALA A CA 1
ATOM 1278 C C . ALA A 1 196 ? 18.509 -18.602 -26.045 1.00 74.69 196 ALA A C 1
ATOM 1280 O O . ALA A 1 196 ? 18.641 -19.623 -26.714 1.00 74.69 196 ALA A O 1
ATOM 1281 N N . SER A 1 197 ? 18.433 -17.392 -26.622 1.00 74.00 197 SER A N 1
ATOM 1282 C CA . SER A 1 197 ? 18.555 -17.165 -28.072 1.00 74.00 197 SER A CA 1
ATOM 1283 C C . SER A 1 197 ? 19.167 -15.796 -28.391 1.00 74.00 197 SER A C 1
ATOM 1285 O O . SER A 1 197 ? 18.852 -14.801 -27.736 1.00 74.00 197 SER A O 1
ATOM 1287 N N . TRP A 1 198 ? 20.064 -15.782 -29.383 1.00 71.94 198 TRP A N 1
ATOM 1288 C CA . TRP A 1 198 ? 20.995 -14.693 -29.728 1.00 71.94 198 TRP A CA 1
ATOM 1289 C C . TRP A 1 198 ? 20.891 -14.287 -31.209 1.00 71.94 198 TRP A C 1
ATOM 1291 O O . TRP A 1 198 ? 21.852 -13.786 -31.782 1.00 71.94 198 TRP A O 1
ATOM 1301 N N . LEU A 1 199 ? 19.752 -14.567 -31.856 1.00 76.44 199 LEU A N 1
ATOM 1302 C CA . LEU A 1 199 ? 19.491 -14.196 -33.256 1.00 76.44 199 LEU A CA 1
ATOM 1303 C C . LEU A 1 199 ? 19.586 -12.663 -33.450 1.00 76.44 199 LEU A C 1
ATOM 1305 O O . LEU A 1 199 ? 20.038 -11.924 -32.585 1.00 76.44 199 LEU A O 1
ATOM 1309 N N . VAL A 1 200 ? 19.052 -12.122 -34.543 1.00 74.31 200 VAL A N 1
ATOM 1310 C CA . VAL A 1 200 ? 18.995 -10.661 -34.788 1.00 74.31 200 VAL A CA 1
ATOM 1311 C C . VAL A 1 200 ? 18.198 -9.850 -33.740 1.00 74.31 200 VAL A C 1
ATOM 1313 O O . VAL A 1 200 ? 18.055 -8.636 -33.849 1.00 74.31 200 VAL A O 1
ATOM 1316 N N . SER A 1 201 ? 17.670 -10.501 -32.700 1.00 76.69 201 SER A N 1
ATOM 1317 C CA . SER A 1 201 ? 17.135 -9.836 -31.514 1.00 76.69 201 SER A CA 1
ATOM 1318 C C . SER A 1 201 ? 18.279 -9.423 -30.587 1.00 76.69 201 SER A C 1
ATOM 1320 O O . SER A 1 201 ? 18.805 -10.249 -29.846 1.00 76.69 201 SER A O 1
ATOM 1322 N N . GLY A 1 202 ? 18.637 -8.135 -30.604 1.00 77.44 202 GLY A N 1
ATOM 1323 C CA . GLY A 1 202 ? 19.632 -7.573 -29.685 1.00 77.44 202 GLY A CA 1
ATOM 1324 C C . GLY A 1 202 ? 19.347 -7.919 -28.215 1.00 77.44 202 GLY A C 1
ATOM 1325 O O . GLY A 1 202 ? 18.208 -7.822 -27.756 1.00 77.44 202 GLY A O 1
ATOM 1326 N N . ILE A 1 203 ? 20.386 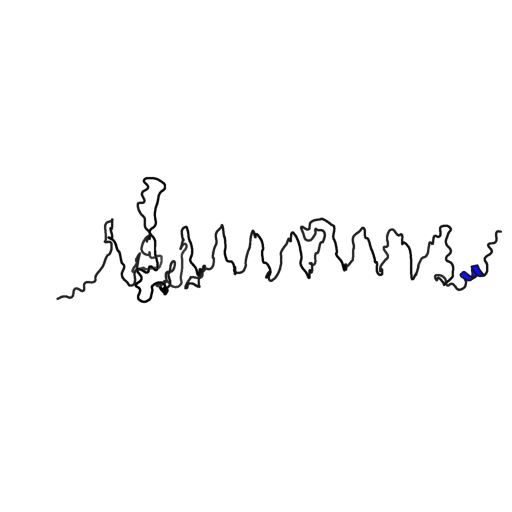-8.338 -27.485 1.00 82.19 203 ILE A N 1
ATOM 1327 C CA . ILE A 1 203 ? 20.275 -8.844 -26.102 1.00 82.19 203 ILE A CA 1
ATOM 1328 C C . ILE A 1 203 ? 20.290 -7.711 -25.073 1.00 82.19 203 ILE A C 1
ATOM 1330 O O . ILE A 1 203 ? 19.553 -7.759 -24.094 1.00 82.19 203 ILE A O 1
ATOM 1334 N N . GLN A 1 204 ? 21.129 -6.693 -25.280 1.00 88.00 204 GLN A N 1
ATOM 1335 C CA . GLN A 1 204 ? 21.264 -5.563 -24.352 1.00 88.00 204 GLN A CA 1
ATOM 1336 C C . GLN A 1 204 ? 20.431 -4.357 -24.780 1.00 88.00 204 GLN A C 1
ATOM 1338 O O . GLN A 1 204 ? 19.743 -3.756 -23.960 1.00 88.00 204 GLN A O 1
ATOM 1343 N N . TYR A 1 205 ? 20.489 -4.008 -26.066 1.00 88.94 205 TYR A N 1
ATOM 1344 C CA . TYR A 1 205 ? 19.718 -2.916 -26.644 1.00 88.94 205 TYR A CA 1
ATOM 1345 C C . TYR A 1 205 ? 18.990 -3.424 -27.883 1.00 88.94 205 TYR A C 1
ATOM 1347 O O . TYR A 1 205 ? 19.589 -4.071 -28.743 1.00 88.94 205 TYR A O 1
ATOM 1355 N N . ARG A 1 206 ? 17.688 -3.152 -27.966 1.00 86.94 206 ARG A N 1
ATOM 1356 C CA . ARG A 1 206 ? 16.839 -3.590 -29.073 1.00 86.94 206 ARG A CA 1
ATOM 1357 C C . ARG A 1 206 ? 15.705 -2.600 -29.278 1.00 86.94 206 ARG A C 1
ATOM 1359 O O . ARG A 1 206 ? 15.040 -2.219 -28.321 1.00 86.94 206 ARG A O 1
ATOM 1366 N N . SER A 1 207 ? 15.466 -2.248 -30.536 1.00 88.88 207 SER A N 1
ATOM 1367 C CA . SER A 1 207 ? 14.216 -1.630 -30.972 1.00 88.88 207 SER A CA 1
ATOM 1368 C C . SER A 1 207 ? 13.354 -2.686 -31.662 1.00 88.88 207 SER A C 1
ATOM 1370 O O . SER A 1 207 ? 13.880 -3.612 -32.283 1.00 88.88 207 SER A O 1
ATOM 1372 N N . LEU A 1 208 ? 12.035 -2.588 -31.514 1.00 87.06 208 LEU A N 1
ATOM 1373 C CA . LEU A 1 208 ? 11.086 -3.516 -32.127 1.00 87.06 208 LEU A CA 1
ATOM 1374 C C . LEU A 1 208 ? 10.639 -2.988 -33.490 1.00 87.06 208 LEU A C 1
ATOM 1376 O O . LEU A 1 208 ? 10.536 -1.776 -33.692 1.00 87.06 208 LEU A O 1
ATOM 1380 N N . ALA A 1 209 ? 10.296 -3.901 -34.399 1.00 88.25 209 ALA A N 1
ATOM 1381 C CA . ALA A 1 209 ? 9.592 -3.537 -35.621 1.00 88.25 209 ALA A CA 1
ATOM 1382 C C . ALA A 1 209 ? 8.292 -2.809 -35.248 1.00 88.25 209 ALA A C 1
ATOM 1384 O O . ALA A 1 209 ? 7.411 -3.382 -34.609 1.00 88.25 209 ALA A O 1
ATOM 1385 N N . THR A 1 210 ? 8.213 -1.531 -35.614 1.00 88.94 210 THR A N 1
ATOM 1386 C CA . THR A 1 210 ? 7.124 -0.638 -35.218 1.00 88.94 210 THR A CA 1
ATOM 1387 C C . THR A 1 210 ? 6.668 0.152 -36.433 1.00 88.94 210 THR A C 1
ATOM 1389 O O . THR A 1 210 ? 7.481 0.739 -37.147 1.00 88.94 210 THR A O 1
ATOM 1392 N N . THR A 1 211 ? 5.360 0.180 -36.672 1.00 94.38 211 THR A N 1
ATOM 1393 C CA . THR A 1 211 ? 4.765 1.039 -37.696 1.00 94.38 211 THR A CA 1
ATOM 1394 C C . THR A 1 211 ? 4.625 2.453 -37.141 1.00 94.38 211 THR A C 1
ATOM 1396 O O . THR A 1 211 ? 3.786 2.708 -36.279 1.00 94.38 211 THR A O 1
ATOM 1399 N N . TYR A 1 212 ? 5.431 3.384 -37.648 1.00 92.38 212 TYR A N 1
ATOM 1400 C CA . TYR A 1 212 ? 5.301 4.808 -37.343 1.00 92.38 212 TYR A CA 1
ATOM 1401 C C . TYR A 1 212 ? 4.375 5.453 -38.376 1.00 92.38 212 TYR A C 1
ATOM 1403 O O . TYR A 1 212 ? 4.710 5.523 -39.557 1.00 92.38 212 TYR A O 1
ATOM 1411 N N . THR A 1 213 ? 3.196 5.899 -37.941 1.00 93.62 213 THR A N 1
ATOM 1412 C CA . THR A 1 213 ? 2.214 6.537 -38.831 1.00 93.62 213 THR A CA 1
ATOM 1413 C C . THR A 1 213 ? 2.412 8.048 -38.815 1.00 93.62 213 THR A C 1
ATOM 1415 O O . THR A 1 213 ? 2.381 8.674 -37.757 1.00 93.62 213 THR A O 1
ATOM 1418 N N . ASN A 1 214 ? 2.624 8.645 -39.989 1.00 89.88 214 ASN A N 1
ATOM 1419 C CA . ASN A 1 214 ? 2.669 10.094 -40.141 1.00 89.88 214 ASN A CA 1
ATOM 1420 C C . ASN A 1 214 ? 1.250 10.637 -40.356 1.00 89.88 214 ASN A C 1
ATOM 1422 O O . ASN A 1 214 ? 0.729 10.607 -41.467 1.00 89.88 214 ASN A O 1
ATOM 1426 N N . ASN A 1 215 ? 0.636 11.139 -39.285 1.00 91.31 215 ASN A N 1
ATOM 1427 C CA . ASN A 1 215 ? -0.688 11.769 -39.324 1.00 91.31 215 ASN A CA 1
ATOM 1428 C C . ASN A 1 215 ? -0.635 13.285 -39.584 1.00 91.31 215 ASN A C 1
ATOM 1430 O O . ASN A 1 215 ? -1.685 13.911 -39.714 1.00 91.31 215 ASN A O 1
ATOM 1434 N N . SER A 1 216 ? 0.561 13.877 -39.618 1.00 91.50 216 SER A N 1
ATOM 1435 C CA . SER A 1 216 ? 0.749 15.332 -39.669 1.00 91.50 216 SER A CA 1
ATOM 1436 C C . SER A 1 216 ? 0.953 15.857 -41.088 1.00 91.50 216 SER A C 1
ATOM 1438 O O . SER A 1 216 ? 0.623 17.006 -41.370 1.00 91.50 216 SER A O 1
ATOM 1440 N N . THR A 1 217 ? 1.504 15.048 -41.995 1.00 93.56 217 THR A N 1
ATOM 1441 C CA . THR A 1 217 ? 1.602 15.426 -43.408 1.00 93.56 217 THR A CA 1
ATOM 1442 C C . THR A 1 217 ? 0.235 15.295 -44.072 1.00 93.56 217 THR A C 1
ATOM 1444 O O . THR A 1 217 ? -0.369 14.226 -44.070 1.00 93.56 217 THR A O 1
ATOM 1447 N N . SER A 1 218 ? -0.251 16.399 -44.641 1.00 93.25 218 SER A N 1
ATOM 1448 C CA . SER A 1 218 ? -1.524 16.457 -45.362 1.00 93.25 218 SER A CA 1
ATOM 1449 C C . SER A 1 218 ? -1.593 15.456 -46.518 1.00 93.25 218 SER A C 1
ATOM 1451 O O . SER A 1 218 ? -0.569 15.036 -47.060 1.00 93.25 218 SER A O 1
ATOM 1453 N N . SER A 1 219 ? -2.814 15.131 -46.955 1.00 93.44 219 SER A N 1
ATOM 1454 C CA . SER A 1 219 ? -3.030 14.324 -48.163 1.00 93.44 219 SER A CA 1
ATOM 1455 C C . SER A 1 219 ? -2.292 14.923 -49.364 1.00 93.44 219 SER A C 1
ATOM 1457 O O . SER A 1 219 ? -2.356 16.129 -49.595 1.00 93.44 219 SER A O 1
ATOM 1459 N N . SER A 1 220 ? -1.587 14.074 -50.117 1.00 90.31 220 SER A N 1
ATOM 1460 C CA . SER A 1 220 ? -0.701 14.458 -51.233 1.00 90.31 220 SER A CA 1
ATOM 1461 C C . SER A 1 220 ? 0.471 15.383 -50.856 1.00 90.31 220 SER A C 1
ATOM 1463 O O . SER A 1 220 ? 1.156 15.901 -51.735 1.00 90.31 220 SER A O 1
ATOM 1465 N N . GLY A 1 221 ? 0.733 15.587 -49.563 1.00 90.25 221 GLY A N 1
ATOM 1466 C CA . GLY A 1 221 ? 1.914 16.287 -49.072 1.00 90.25 221 GLY A CA 1
ATOM 1467 C C . GLY A 1 221 ? 3.150 15.385 -49.062 1.00 90.25 221 GLY A C 1
ATOM 1468 O O . GLY A 1 221 ? 3.054 14.175 -48.876 1.00 90.25 221 GLY A O 1
ATOM 1469 N N . THR A 1 222 ? 4.331 15.983 -49.226 1.00 94.44 222 THR A N 1
ATOM 1470 C CA . THR A 1 222 ? 5.622 15.299 -49.047 1.00 94.44 222 THR A CA 1
ATOM 1471 C C . THR A 1 222 ? 6.219 15.708 -47.704 1.00 94.44 222 THR A C 1
ATOM 1473 O O . THR A 1 222 ? 6.372 16.898 -47.432 1.00 94.44 222 THR A O 1
ATOM 1476 N N . ALA A 1 223 ? 6.546 14.738 -46.850 1.00 93.50 223 ALA A N 1
ATOM 1477 C CA . ALA A 1 223 ? 7.286 15.008 -45.620 1.00 93.50 223 ALA A CA 1
ATOM 1478 C C . ALA A 1 223 ? 8.750 15.325 -45.959 1.00 93.50 223 ALA A C 1
ATOM 1480 O O . ALA A 1 223 ? 9.366 14.608 -46.743 1.00 93.50 223 ALA A O 1
ATOM 1481 N N . VAL A 1 224 ? 9.313 16.377 -45.356 1.00 93.25 224 VAL A N 1
ATOM 1482 C CA . VAL A 1 224 ? 10.709 16.791 -45.598 1.00 93.25 224 VAL A CA 1
ATOM 1483 C C . VAL A 1 224 ? 11.701 15.729 -45.114 1.00 93.25 224 VAL A C 1
ATOM 1485 O O . VAL A 1 224 ? 12.726 15.502 -45.751 1.00 93.25 224 VAL A O 1
ATOM 1488 N N . SER A 1 225 ? 11.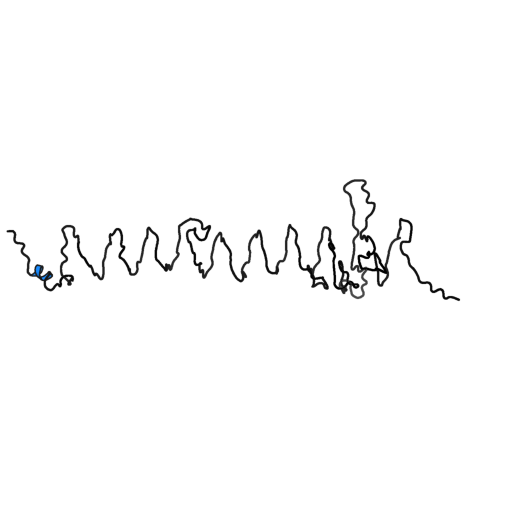403 15.069 -43.993 1.00 90.69 225 SER A N 1
ATOM 1489 C CA . SER A 1 225 ? 12.220 13.993 -43.432 1.00 90.69 225 SER A CA 1
ATOM 1490 C C . SER A 1 225 ? 11.419 13.135 -42.450 1.00 90.69 225 SER A C 1
ATOM 1492 O O . SER A 1 225 ? 10.371 13.544 -41.946 1.00 90.69 225 SER A O 1
ATOM 1494 N N . ALA A 1 226 ? 11.929 11.937 -42.164 1.00 91.50 226 ALA A N 1
ATOM 1495 C CA . ALA A 1 226 ? 11.467 11.081 -41.078 1.00 91.50 226 ALA A CA 1
ATOM 1496 C C . ALA A 1 226 ? 12.687 10.406 -40.438 1.00 91.50 226 ALA A C 1
ATOM 1498 O O . ALA A 1 226 ? 13.350 9.586 -41.070 1.00 91.50 226 ALA A O 1
ATOM 1499 N N . VAL A 1 227 ? 13.004 10.768 -39.192 1.00 92.50 227 VAL A N 1
ATOM 1500 C CA . VAL A 1 227 ? 14.122 10.190 -38.433 1.00 92.50 227 VAL A CA 1
ATOM 1501 C C . VAL A 1 227 ? 13.550 9.353 -37.296 1.00 92.50 227 VAL A C 1
ATOM 1503 O O . VAL A 1 227 ? 12.850 9.881 -36.438 1.00 92.50 227 VAL A O 1
ATOM 1506 N N . ILE A 1 228 ? 13.826 8.048 -37.300 1.00 93.12 228 ILE A N 1
ATOM 1507 C CA . ILE A 1 228 ? 13.270 7.114 -36.304 1.00 93.12 228 ILE A CA 1
ATOM 1508 C C . ILE A 1 228 ? 14.129 7.072 -35.039 1.00 93.12 228 ILE A C 1
ATOM 1510 O O . ILE A 1 228 ? 13.614 7.158 -33.930 1.00 93.12 228 ILE A O 1
ATOM 1514 N N . ASN A 1 229 ? 15.448 6.973 -35.207 1.00 92.12 229 ASN A N 1
ATOM 1515 C CA . ASN A 1 229 ? 16.418 7.061 -34.121 1.00 92.12 229 ASN A CA 1
ATOM 1516 C C . ASN A 1 229 ? 17.388 8.192 -34.454 1.00 92.12 229 ASN A C 1
ATOM 1518 O O . ASN A 1 229 ? 17.925 8.232 -35.561 1.00 92.12 229 ASN A O 1
ATOM 1522 N N . SER A 1 230 ? 17.609 9.107 -33.514 1.00 93.75 230 SER A N 1
ATOM 1523 C CA . SER A 1 230 ? 18.471 10.272 -33.713 1.00 93.75 230 SER A CA 1
ATOM 1524 C C . SER A 1 230 ? 19.431 10.451 -32.549 1.00 93.75 230 SER A C 1
ATOM 1526 O O . SER A 1 230 ? 19.016 10.389 -31.392 1.00 93.75 230 SER A O 1
ATOM 1528 N N . PHE A 1 231 ? 20.677 10.792 -32.860 1.00 92.81 231 PHE A N 1
ATOM 1529 C CA . PHE A 1 231 ? 21.654 11.274 -31.892 1.00 92.81 231 PHE A CA 1
ATOM 1530 C C . PHE A 1 231 ? 21.984 12.725 -32.241 1.00 92.81 231 PHE A C 1
ATOM 1532 O O . PHE A 1 231 ? 22.595 12.992 -33.274 1.00 92.81 231 PHE A O 1
ATOM 1539 N N . ALA A 1 232 ? 21.522 13.668 -31.419 1.00 91.06 232 ALA A N 1
ATOM 1540 C CA . ALA A 1 232 ? 21.755 15.090 -31.655 1.00 91.06 232 ALA A CA 1
ATOM 1541 C C . ALA A 1 232 ? 23.238 15.459 -31.470 1.00 91.06 232 ALA A C 1
ATOM 1543 O O . ALA A 1 232 ? 23.991 14.765 -30.781 1.00 91.06 232 ALA A O 1
ATOM 1544 N N . GLN A 1 233 ? 23.655 16.578 -32.065 1.00 90.81 233 GLN A N 1
ATOM 1545 C CA . GLN A 1 233 ? 24.999 17.111 -31.859 1.00 90.81 233 GLN A CA 1
ATOM 1546 C C . GLN A 1 233 ? 25.195 17.493 -30.386 1.00 90.81 233 GLN A C 1
ATOM 1548 O O . GLN A 1 233 ? 24.435 18.287 -29.834 1.00 90.81 233 GLN A O 1
ATOM 1553 N N . ALA A 1 234 ? 26.230 16.935 -29.759 1.00 90.19 234 ALA A N 1
ATOM 1554 C CA . ALA A 1 234 ? 26.614 17.287 -28.400 1.00 90.19 234 ALA A CA 1
ATOM 1555 C C . ALA A 1 234 ? 27.603 18.460 -28.410 1.00 90.19 234 ALA A C 1
ATOM 1557 O O . ALA A 1 234 ? 28.558 18.469 -29.188 1.00 90.19 234 ALA A O 1
ATOM 1558 N N . THR A 1 235 ? 27.410 19.413 -27.499 1.00 94.00 235 THR A N 1
ATOM 1559 C CA . THR A 1 235 ? 28.371 20.493 -27.249 1.00 94.00 235 THR A CA 1
ATOM 1560 C C . THR A 1 235 ? 29.292 20.091 -26.105 1.00 94.00 235 THR A C 1
ATOM 1562 O O . THR A 1 235 ? 28.841 19.919 -24.973 1.00 94.00 235 THR A O 1
ATOM 1565 N N . ILE A 1 236 ? 30.590 19.969 -26.386 1.00 92.44 236 ILE A N 1
ATOM 1566 C CA . ILE A 1 236 ? 31.626 19.809 -25.360 1.00 92.44 236 ILE A CA 1
ATOM 1567 C C . ILE A 1 236 ? 32.212 21.193 -25.088 1.00 92.44 236 ILE A C 1
ATOM 1569 O O . ILE A 1 236 ? 32.779 21.814 -25.983 1.00 92.44 236 ILE A O 1
ATOM 1573 N N . ALA A 1 237 ? 32.063 21.679 -23.859 1.00 93.00 237 ALA A N 1
ATOM 1574 C CA . ALA A 1 237 ? 32.594 22.964 -23.419 1.00 93.00 237 ALA A CA 1
ATOM 1575 C C . ALA A 1 237 ? 33.490 22.773 -22.189 1.00 93.00 237 ALA A C 1
ATOM 1577 O O . ALA A 1 237 ? 33.256 21.880 -21.374 1.00 93.00 237 ALA A O 1
ATOM 1578 N N . ALA A 1 238 ? 34.497 23.631 -22.046 1.00 94.88 238 ALA A N 1
ATOM 1579 C CA . ALA A 1 238 ? 35.353 23.693 -20.869 1.00 94.88 238 ALA A CA 1
ATOM 1580 C C . ALA A 1 238 ? 35.236 25.072 -20.211 1.00 94.88 238 ALA A C 1
ATOM 1582 O O . ALA A 1 238 ? 35.170 26.085 -20.903 1.00 94.88 238 ALA A O 1
ATOM 1583 N N . SER A 1 239 ? 35.237 25.115 -18.878 1.00 95.62 239 SER A N 1
ATOM 1584 C CA . SER A 1 239 ? 35.240 26.378 -18.123 1.00 95.62 239 SER A CA 1
ATOM 1585 C C . SER A 1 239 ? 36.598 27.083 -18.166 1.00 95.62 239 SER A C 1
ATOM 1587 O O . SER A 1 239 ? 36.680 28.297 -17.999 1.00 95.62 239 SER A O 1
ATOM 1589 N N . ASN A 1 240 ? 37.672 26.320 -18.374 1.00 94.06 240 ASN A N 1
ATOM 1590 C CA . ASN A 1 240 ? 39.030 26.829 -18.489 1.00 94.06 240 ASN A CA 1
ATOM 1591 C C . ASN A 1 240 ? 39.342 27.189 -19.943 1.00 94.06 240 ASN A C 1
ATOM 1593 O O . ASN A 1 240 ? 38.891 26.528 -20.880 1.00 94.06 240 ASN A O 1
ATOM 1597 N N . THR A 1 241 ? 40.179 28.205 -20.127 1.00 91.81 241 THR A N 1
ATOM 1598 C CA . THR A 1 241 ? 40.730 28.540 -21.438 1.00 91.81 241 THR A CA 1
ATOM 1599 C C . THR A 1 241 ? 41.754 27.487 -21.883 1.00 91.81 241 THR A C 1
ATOM 1601 O O . THR A 1 241 ? 42.392 26.829 -21.061 1.00 91.81 241 THR A O 1
ATOM 1604 N N . SER A 1 242 ? 41.906 27.321 -23.201 1.00 90.75 242 SER A N 1
ATOM 1605 C CA . SER A 1 242 ? 42.914 26.447 -23.832 1.00 90.75 242 SER A CA 1
ATOM 1606 C C . SER A 1 242 ? 42.817 24.947 -23.508 1.00 90.75 242 SER A C 1
ATOM 1608 O O . SER A 1 242 ? 43.816 24.230 -23.562 1.00 90.75 242 SER A O 1
ATOM 1610 N N . VAL A 1 243 ? 41.621 24.433 -23.213 1.00 93.38 243 VAL A N 1
ATOM 1611 C CA . VAL A 1 243 ? 41.404 22.985 -23.075 1.00 93.38 243 VAL A CA 1
ATOM 1612 C C . VAL A 1 243 ? 41.275 22.340 -24.456 1.00 93.38 243 VAL A C 1
ATOM 1614 O O . VAL A 1 243 ? 40.462 22.767 -25.271 1.00 93.38 243 VAL A O 1
ATOM 1617 N N . THR A 1 244 ? 42.064 21.292 -24.710 1.00 92.06 244 THR A N 1
ATOM 1618 C CA . THR A 1 244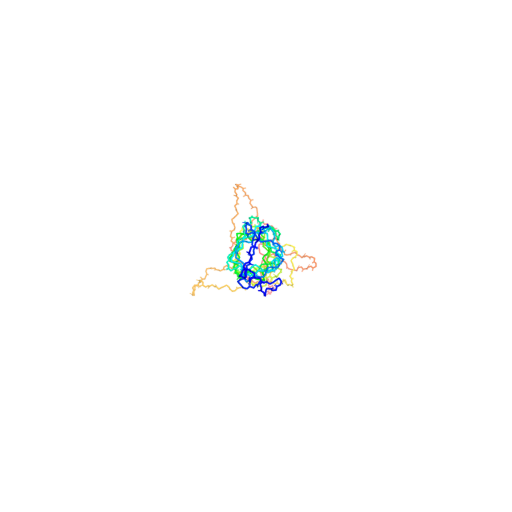 ? 41.999 20.490 -25.943 1.00 92.06 244 THR A CA 1
ATOM 1619 C C . THR A 1 244 ? 41.449 19.098 -25.640 1.00 92.06 244 THR A C 1
ATOM 1621 O O . THR A 1 244 ? 41.954 18.409 -24.755 1.00 92.06 244 THR A O 1
ATOM 1624 N N . THR A 1 245 ? 40.445 18.658 -26.401 1.00 91.94 245 THR A N 1
ATOM 1625 C CA . THR A 1 245 ? 39.916 17.287 -26.365 1.00 91.94 245 THR A CA 1
ATOM 1626 C C . THR A 1 245 ? 40.349 16.547 -27.630 1.00 91.94 245 THR A C 1
ATOM 1628 O O . THR A 1 245 ? 39.812 16.791 -28.704 1.00 91.94 245 THR A O 1
ATOM 1631 N N . SER A 1 246 ? 41.322 15.638 -27.514 1.00 90.31 246 SER A N 1
ATOM 1632 C CA . SER A 1 246 ? 41.942 14.976 -28.677 1.00 90.31 246 SER A CA 1
ATOM 1633 C C . SER A 1 246 ? 41.054 13.935 -29.371 1.00 90.31 246 SER A C 1
ATOM 1635 O O . SER A 1 246 ? 41.322 13.571 -30.513 1.00 90.31 246 SER A O 1
ATOM 1637 N N . ARG A 1 247 ? 40.027 13.411 -28.689 1.00 84.44 247 ARG A N 1
ATOM 1638 C CA . ARG A 1 247 ? 39.055 12.452 -29.239 1.00 84.44 247 ARG A CA 1
ATOM 1639 C C . ARG A 1 247 ? 37.672 12.767 -28.678 1.00 84.44 247 ARG A C 1
ATOM 1641 O O . ARG A 1 247 ? 37.500 12.797 -27.463 1.00 84.44 247 ARG A O 1
ATOM 1648 N N . ALA A 1 248 ? 36.698 12.971 -29.555 1.00 84.69 248 ALA A N 1
ATOM 1649 C CA . ALA A 1 248 ? 35.294 13.148 -29.207 1.00 84.69 248 ALA A CA 1
ATOM 1650 C C . ALA A 1 248 ? 34.438 12.424 -30.247 1.00 84.69 248 ALA A C 1
ATOM 1652 O O . ALA A 1 248 ? 34.777 12.409 -31.429 1.00 84.69 248 ALA A O 1
ATOM 1653 N N . ALA A 1 249 ? 33.345 11.812 -29.808 1.00 89.12 249 ALA A N 1
ATOM 1654 C CA . ALA A 1 249 ? 32.407 11.131 -30.685 1.00 89.12 249 ALA A CA 1
ATOM 1655 C C . ALA A 1 249 ? 30.993 11.263 -30.118 1.00 89.12 249 ALA A C 1
ATOM 1657 O O . ALA A 1 249 ? 30.805 11.189 -28.905 1.00 89.12 249 ALA A O 1
ATOM 1658 N N . THR A 1 250 ? 30.003 11.420 -30.996 1.00 90.31 250 THR A N 1
ATOM 1659 C CA . THR A 1 250 ? 28.587 11.287 -30.618 1.00 90.31 250 THR A CA 1
ATOM 1660 C C . THR A 1 250 ? 28.224 9.817 -30.400 1.00 90.31 250 THR A C 1
ATOM 1662 O O . THR A 1 250 ? 27.496 9.494 -29.467 1.00 90.31 250 THR A O 1
ATOM 1665 N N . VAL A 1 251 ? 28.771 8.922 -31.230 1.00 92.19 251 VAL A N 1
ATOM 1666 C CA . VAL A 1 251 ? 28.656 7.465 -31.092 1.00 92.19 251 VAL A CA 1
ATOM 1667 C C . VAL A 1 251 ? 30.056 6.872 -31.185 1.00 92.19 251 VAL A C 1
ATOM 1669 O O . VAL A 1 251 ? 30.747 7.067 -32.182 1.00 92.19 251 VAL A O 1
ATOM 1672 N N . TYR A 1 252 ? 30.478 6.166 -30.140 1.00 89.62 252 TYR A N 1
ATOM 1673 C CA . TYR A 1 252 ? 31.748 5.447 -30.101 1.00 89.62 252 TYR A CA 1
ATOM 1674 C C . TYR A 1 252 ? 31.481 3.944 -30.128 1.00 89.62 252 TYR A C 1
ATOM 1676 O O . TYR A 1 252 ? 30.733 3.439 -29.292 1.00 89.62 252 TYR A O 1
ATOM 1684 N N . ILE A 1 253 ? 32.105 3.240 -31.072 1.00 91.81 253 ILE A N 1
ATOM 1685 C CA . ILE A 1 253 ? 32.133 1.779 -31.117 1.00 91.81 253 ILE A CA 1
ATOM 1686 C C . ILE A 1 253 ? 33.592 1.378 -30.967 1.00 91.81 253 ILE A C 1
ATOM 1688 O O . ILE A 1 253 ? 34.419 1.750 -31.796 1.00 91.81 253 ILE A O 1
ATOM 1692 N N . ASP A 1 254 ? 33.897 0.670 -29.885 1.00 87.62 254 ASP A N 1
ATOM 1693 C CA . ASP A 1 254 ? 35.277 0.358 -29.520 1.00 87.62 254 ASP A CA 1
ATOM 1694 C C . ASP A 1 254 ? 35.907 -0.651 -30.484 1.00 87.62 254 ASP A C 1
ATOM 1696 O O . ASP A 1 254 ? 36.966 -0.397 -31.051 1.00 87.62 254 ASP A O 1
ATOM 1700 N N . ASN A 1 255 ? 35.229 -1.784 -30.700 1.00 87.94 255 ASN A N 1
ATOM 1701 C CA . ASN A 1 255 ? 35.680 -2.846 -31.591 1.00 87.94 255 ASN A CA 1
ATOM 1702 C C . ASN A 1 255 ? 34.519 -3.786 -31.973 1.00 87.94 255 ASN A C 1
ATOM 1704 O O . ASN A 1 255 ? 33.445 -3.752 -31.369 1.00 87.94 255 ASN A O 1
ATOM 1708 N N . ALA A 1 256 ? 34.747 -4.665 -32.951 1.00 90.44 256 ALA A N 1
ATOM 1709 C CA . ALA A 1 256 ? 33.869 -5.805 -33.209 1.00 90.44 256 ALA A CA 1
ATOM 1710 C C . ALA A 1 256 ? 33.895 -6.822 -32.038 1.00 90.44 256 ALA A C 1
ATOM 1712 O O . ALA A 1 256 ? 34.879 -6.851 -31.286 1.00 90.44 256 ALA A O 1
ATOM 1713 N N . PRO A 1 257 ? 32.863 -7.680 -31.884 1.00 92.50 257 PRO A N 1
ATOM 1714 C CA . PRO A 1 257 ? 32.813 -8.688 -30.823 1.00 92.50 257 PRO A CA 1
ATOM 1715 C C . PRO A 1 257 ? 34.024 -9.636 -30.807 1.00 92.50 257 PRO A C 1
ATOM 1717 O O . PRO A 1 257 ? 34.530 -10.034 -31.857 1.00 92.50 257 PRO A O 1
ATOM 1720 N N . VAL A 1 258 ? 34.451 -10.041 -29.605 1.00 92.75 258 VAL A N 1
ATOM 1721 C CA . VAL A 1 258 ? 35.574 -10.969 -29.372 1.00 92.75 258 VAL A CA 1
ATOM 1722 C C . VAL A 1 258 ? 35.032 -12.334 -28.944 1.00 92.75 258 VAL A C 1
ATOM 1724 O O . VAL A 1 258 ? 34.114 -12.415 -28.127 1.00 92.75 258 VAL A O 1
ATOM 1727 N N . ALA A 1 259 ? 35.599 -13.420 -29.476 1.00 91.44 259 ALA A N 1
ATOM 1728 C CA . ALA A 1 259 ? 35.234 -14.772 -29.067 1.00 91.44 259 ALA A CA 1
ATOM 1729 C C . ALA A 1 259 ? 35.722 -15.056 -27.635 1.00 91.44 259 ALA A C 1
ATOM 1731 O O . ALA A 1 259 ? 36.911 -14.935 -27.342 1.00 91.44 259 ALA A O 1
ATOM 1732 N N . GLY A 1 260 ? 34.807 -15.444 -26.746 1.00 89.44 260 GLY A N 1
ATOM 1733 C CA . GLY A 1 260 ? 35.152 -15.983 -25.429 1.00 89.44 260 GLY A CA 1
ATOM 1734 C C . GLY A 1 260 ? 35.484 -17.479 -25.477 1.00 89.44 260 GLY A C 1
ATOM 1735 O O . GLY A 1 260 ? 35.538 -18.096 -26.542 1.00 89.44 260 GLY A O 1
ATOM 1736 N N . THR A 1 261 ? 35.655 -18.090 -24.304 1.00 92.38 261 THR A N 1
ATOM 1737 C CA . THR A 1 261 ? 35.829 -19.544 -24.170 1.00 92.38 261 THR A CA 1
ATOM 1738 C C . THR A 1 261 ? 34.697 -20.305 -24.873 1.00 92.38 261 THR A C 1
ATOM 1740 O O . THR A 1 261 ? 33.528 -19.970 -24.698 1.00 92.38 261 THR A O 1
ATOM 1743 N N . ASN A 1 262 ? 35.047 -21.351 -25.631 1.00 91.25 262 ASN A N 1
ATOM 1744 C CA . ASN A 1 262 ? 34.124 -22.215 -26.387 1.00 91.25 262 ASN A CA 1
ATOM 1745 C C . ASN A 1 262 ? 33.314 -21.518 -27.497 1.00 91.25 262 ASN A C 1
ATOM 1747 O O . ASN A 1 262 ? 32.321 -22.076 -27.959 1.00 91.25 262 ASN A O 1
ATOM 1751 N N . MET A 1 263 ? 33.730 -20.332 -27.952 1.00 93.19 263 MET A N 1
ATOM 1752 C CA . MET A 1 263 ? 33.095 -19.627 -29.068 1.00 93.19 263 MET A CA 1
ATOM 1753 C C . MET A 1 263 ? 34.049 -19.509 -30.257 1.00 93.19 263 MET A C 1
ATOM 1755 O O . MET A 1 263 ? 35.246 -19.294 -30.099 1.00 93.19 263 MET A O 1
ATOM 1759 N N . THR A 1 264 ? 33.517 -19.625 -31.472 1.00 93.88 264 THR A N 1
ATOM 1760 C CA . THR A 1 264 ? 34.232 -19.308 -32.716 1.00 93.88 264 THR A CA 1
ATOM 1761 C C . THR A 1 264 ? 33.407 -18.281 -33.478 1.00 93.88 264 THR A C 1
ATOM 1763 O O . THR A 1 264 ? 32.246 -18.537 -33.786 1.00 93.88 264 THR A O 1
ATOM 1766 N N . LEU A 1 265 ? 33.991 -17.115 -33.760 1.00 91.56 265 LEU A N 1
ATOM 1767 C CA . LEU A 1 265 ? 33.358 -16.067 -34.559 1.00 91.56 265 LEU A CA 1
ATOM 1768 C C . LEU A 1 265 ? 34.041 -16.025 -35.929 1.00 91.56 265 LEU A C 1
ATOM 1770 O O . LEU A 1 265 ? 35.248 -15.816 -36.005 1.00 91.56 265 LEU A O 1
ATOM 1774 N N . THR A 1 266 ? 33.285 -16.258 -37.001 1.00 93.06 266 THR A N 1
ATOM 1775 C CA . THR A 1 266 ? 33.813 -16.335 -38.378 1.00 93.06 266 THR A CA 1
ATOM 1776 C C . THR A 1 266 ? 33.709 -15.018 -39.138 1.00 93.06 266 THR A C 1
ATOM 1778 O O . THR A 1 266 ? 34.422 -14.820 -40.117 1.00 93.06 266 THR A O 1
ATOM 1781 N N . ASN A 1 267 ? 32.829 -14.119 -38.700 1.00 87.44 267 ASN A N 1
ATOM 1782 C CA . ASN A 1 267 ? 32.628 -12.816 -39.311 1.00 87.44 267 ASN A CA 1
ATOM 1783 C C .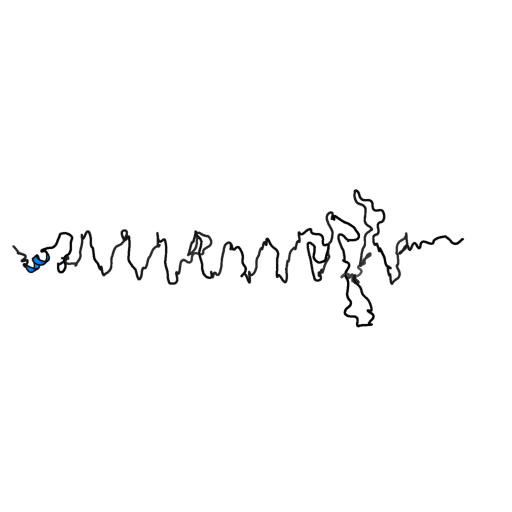 ASN A 1 267 ? 32.205 -11.818 -38.227 1.00 87.44 267 ASN A C 1
ATOM 1785 O O . ASN A 1 267 ? 31.112 -11.939 -37.671 1.00 87.44 267 ASN A O 1
ATOM 1789 N N . THR A 1 268 ? 33.087 -10.885 -37.868 1.00 89.88 268 THR A N 1
ATOM 1790 C CA . THR A 1 268 ? 32.834 -9.906 -36.805 1.00 89.88 268 THR A CA 1
ATOM 1791 C C . THR A 1 268 ? 32.908 -8.498 -37.363 1.00 89.88 268 THR A C 1
ATOM 1793 O O . THR A 1 268 ? 33.877 -8.105 -38.005 1.00 89.88 268 THR A O 1
ATOM 1796 N N . HIS A 1 269 ? 31.868 -7.722 -37.077 1.00 89.94 269 HIS A N 1
ATOM 1797 C CA . HIS A 1 269 ? 31.771 -6.327 -37.478 1.00 89.94 269 HIS A CA 1
ATOM 1798 C C . HIS A 1 269 ? 31.480 -5.473 -36.257 1.00 89.94 269 HIS A C 1
ATOM 1800 O O . HIS A 1 269 ? 30.670 -5.847 -35.409 1.00 89.94 269 HIS A O 1
ATOM 1806 N N . ALA A 1 270 ? 32.126 -4.313 -36.180 1.00 87.62 270 ALA A N 1
ATOM 1807 C CA . ALA A 1 270 ? 31.769 -3.270 -35.222 1.00 87.62 270 ALA A CA 1
ATOM 1808 C C . ALA A 1 270 ? 30.395 -2.657 -35.567 1.00 87.62 270 ALA A C 1
ATOM 1810 O O . ALA A 1 270 ? 29.621 -2.315 -34.677 1.00 87.62 270 ALA A O 1
ATOM 1811 N N . LEU A 1 271 ? 30.076 -2.572 -36.864 1.00 90.44 271 LEU A N 1
ATOM 1812 C CA . LEU A 1 271 ? 28.786 -2.143 -37.401 1.00 90.44 271 LEU A CA 1
ATOM 1813 C C . LEU A 1 271 ? 28.395 -3.051 -38.574 1.00 90.44 271 LEU A C 1
ATOM 1815 O O . LEU A 1 271 ? 29.163 -3.184 -39.521 1.00 90.44 271 LEU A O 1
ATOM 1819 N N . TRP A 1 272 ? 27.200 -3.642 -38.526 1.00 89.06 272 TRP A N 1
ATOM 1820 C CA . TRP A 1 272 ? 26.666 -4.515 -39.576 1.00 89.06 272 TRP A CA 1
ATOM 1821 C C . TRP A 1 272 ? 25.308 -3.999 -40.056 1.00 89.06 272 TRP A C 1
ATOM 1823 O O . TRP A 1 272 ? 24.423 -3.725 -39.245 1.00 89.06 272 TRP A O 1
ATOM 1833 N N . VAL A 1 273 ? 25.153 -3.864 -41.375 1.00 89.56 273 VAL A N 1
ATOM 1834 C CA . VAL A 1 273 ? 23.902 -3.482 -42.042 1.00 89.56 273 VAL A CA 1
ATOM 1835 C C . VAL A 1 273 ? 23.507 -4.619 -42.979 1.00 89.56 273 VAL A C 1
ATOM 1837 O O . VAL A 1 273 ? 24.213 -4.888 -43.945 1.00 89.56 273 VAL A O 1
ATOM 1840 N N . GLU A 1 274 ? 22.399 -5.294 -42.672 1.00 89.00 274 GLU A N 1
ATOM 1841 C CA . GLU A 1 274 ? 21.938 -6.477 -43.418 1.00 89.00 274 GLU A CA 1
ATOM 1842 C C . GLU A 1 274 ? 21.418 -6.126 -44.819 1.00 89.00 274 GLU A C 1
ATOM 1844 O O . GLU A 1 274 ? 21.645 -6.852 -45.781 1.00 89.00 274 GLU A O 1
ATOM 1849 N N . ASN A 1 275 ? 20.699 -5.007 -44.940 1.00 84.69 275 ASN A N 1
ATOM 1850 C CA . ASN A 1 275 ? 20.126 -4.525 -46.193 1.00 84.69 275 ASN A CA 1
ATOM 1851 C C . ASN A 1 275 ? 19.930 -2.998 -46.141 1.00 84.69 275 ASN A C 1
ATOM 1853 O O . ASN A 1 275 ? 19.777 -2.424 -45.061 1.00 84.69 275 ASN A O 1
ATOM 1857 N N . GLY A 1 276 ? 19.879 -2.358 -47.310 1.00 87.12 276 GLY A N 1
ATOM 1858 C CA . GLY A 1 276 ? 19.731 -0.912 -47.479 1.00 87.12 276 GLY A CA 1
ATOM 1859 C C . GLY A 1 276 ? 21.051 -0.184 -47.745 1.00 87.12 276 GLY A C 1
ATOM 1860 O O . GLY A 1 276 ? 22.135 -0.757 -47.679 1.00 87.12 276 GLY A O 1
ATOM 1861 N N . SER A 1 277 ? 20.952 1.104 -48.075 1.00 85.38 277 SER A N 1
ATOM 1862 C CA . SER A 1 277 ? 22.109 1.967 -48.327 1.00 85.38 277 SER A CA 1
ATOM 1863 C C . SER A 1 277 ? 22.545 2.695 -47.056 1.00 85.38 277 SER A C 1
ATOM 1865 O O . SER A 1 277 ? 21.712 3.183 -46.293 1.00 85.38 277 SER A O 1
ATOM 1867 N N . VAL A 1 278 ? 23.856 2.834 -46.864 1.00 88.00 278 VAL A N 1
ATOM 1868 C CA . VAL A 1 278 ? 24.429 3.748 -45.868 1.00 88.00 278 VAL A CA 1
ATOM 1869 C C . VAL A 1 278 ? 24.715 5.078 -46.563 1.00 88.00 278 VAL A C 1
ATOM 1871 O O . VAL A 1 278 ? 25.536 5.133 -47.475 1.00 88.00 278 VAL A O 1
ATOM 1874 N N . TYR A 1 279 ? 24.024 6.142 -46.155 1.00 83.56 279 TYR A N 1
ATOM 1875 C CA . TYR A 1 279 ? 24.233 7.493 -46.681 1.00 83.56 279 TYR A CA 1
ATOM 1876 C C . TYR A 1 279 ? 25.185 8.282 -45.775 1.00 83.56 279 TYR A C 1
ATOM 1878 O O . TYR A 1 279 ? 24.963 8.365 -44.566 1.00 83.56 279 TYR A O 1
ATOM 1886 N N . ILE A 1 280 ? 26.231 8.872 -46.359 1.00 84.69 280 ILE A N 1
ATOM 1887 C CA . ILE A 1 280 ? 27.219 9.712 -45.671 1.00 84.69 280 ILE A CA 1
ATOM 1888 C C . ILE A 1 280 ? 27.334 11.018 -46.465 1.00 84.69 280 ILE A C 1
ATOM 1890 O O . ILE A 1 280 ? 27.791 11.007 -47.603 1.00 84.69 280 ILE A O 1
ATOM 1894 N N . ASP A 1 281 ? 26.878 12.123 -45.872 1.00 76.44 281 ASP A N 1
ATOM 1895 C CA . ASP A 1 281 ? 26.663 13.403 -46.568 1.00 76.44 281 ASP A CA 1
ATOM 1896 C C . ASP A 1 281 ? 27.955 14.198 -46.850 1.00 76.44 281 ASP A C 1
ATOM 1898 O O . ASP A 1 281 ? 28.063 14.888 -47.859 1.00 76.44 281 ASP A O 1
ATOM 1902 N N . SER A 1 282 ? 28.958 14.111 -45.967 1.00 77.38 282 SER A N 1
ATOM 1903 C CA . SER A 1 282 ? 30.211 14.879 -46.053 1.00 77.38 282 SER A CA 1
ATOM 1904 C C . SER A 1 282 ? 31.460 13.990 -46.134 1.00 77.38 282 SER A C 1
ATOM 1906 O O . SER A 1 282 ? 31.409 12.781 -45.902 1.00 77.38 282 SER A O 1
ATOM 1908 N N . ALA A 1 283 ? 32.599 14.587 -46.513 1.00 60.28 283 ALA A N 1
ATOM 1909 C CA . ALA A 1 283 ? 33.836 13.865 -46.804 1.00 60.28 283 ALA A CA 1
ATOM 1910 C C . ALA A 1 283 ? 34.370 13.084 -45.590 1.00 60.28 283 ALA A C 1
ATOM 1912 O O . ALA A 1 283 ? 34.608 13.643 -44.518 1.00 60.28 283 ALA A O 1
ATOM 1913 N N . ILE A 1 284 ? 34.636 11.792 -45.793 1.00 66.50 284 ILE A N 1
ATOM 1914 C CA . ILE A 1 284 ? 35.266 10.939 -44.787 1.00 66.50 284 ILE A CA 1
ATOM 1915 C C . ILE A 1 284 ? 36.773 11.225 -44.772 1.00 66.50 284 ILE A C 1
ATOM 1917 O O . ILE A 1 284 ? 37.515 10.721 -45.613 1.00 66.50 284 ILE A O 1
ATOM 1921 N N . SER A 1 285 ? 37.249 12.031 -43.823 1.00 61.59 285 SER A N 1
ATOM 1922 C CA . SER A 1 285 ? 38.683 12.261 -43.626 1.00 61.59 285 SER A CA 1
ATOM 1923 C C . SER A 1 285 ? 39.253 11.237 -42.639 1.00 61.59 285 SER A C 1
ATOM 1925 O O . SER A 1 285 ? 39.086 11.382 -41.428 1.00 61.59 285 SER A O 1
ATOM 1927 N N . SER A 1 286 ? 39.923 10.196 -43.143 1.00 59.72 286 SER A N 1
ATOM 1928 C CA . SER A 1 286 ? 40.748 9.310 -42.306 1.00 59.72 286 SER A CA 1
ATOM 1929 C C . SER A 1 286 ? 42.093 9.980 -42.016 1.00 59.72 286 SER A C 1
ATOM 1931 O O . SER A 1 286 ? 42.733 10.488 -42.935 1.00 59.72 286 SER A O 1
ATOM 1933 N N . THR A 1 287 ? 42.535 9.982 -40.758 1.00 56.38 287 THR A N 1
ATOM 1934 C CA . THR A 1 287 ? 43.792 10.627 -40.335 1.00 56.38 287 THR A CA 1
ATOM 1935 C C . THR A 1 287 ? 44.872 9.638 -39.864 1.00 56.38 287 THR A C 1
ATOM 1937 O O . THR A 1 287 ? 45.846 10.064 -39.247 1.00 56.38 287 THR A O 1
ATOM 1940 N N . SER A 1 288 ? 44.758 8.330 -40.170 1.00 54.19 288 SER A N 1
ATOM 1941 C CA . SER A 1 288 ? 45.850 7.350 -39.968 1.00 54.19 288 SER A CA 1
ATOM 1942 C C . SER A 1 288 ? 45.769 6.095 -40.873 1.00 54.19 288 SER A C 1
ATOM 1944 O O . SER A 1 288 ? 44.757 5.833 -41.518 1.00 54.19 288 SER A O 1
ATOM 1946 N N . ILE A 1 289 ? 46.873 5.337 -40.932 1.00 51.31 289 ILE A N 1
ATOM 1947 C CA . ILE A 1 289 ? 47.589 4.882 -42.144 1.00 51.31 289 ILE A CA 1
ATOM 1948 C C . ILE A 1 289 ? 47.541 3.365 -42.499 1.00 51.31 289 ILE A C 1
ATOM 1950 O O . ILE A 1 289 ? 48.606 2.795 -42.730 1.00 51.31 289 ILE A O 1
ATOM 1954 N N . SER A 1 290 ? 46.393 2.669 -42.644 1.00 54.72 290 SER A N 1
ATOM 1955 C CA . SER A 1 290 ? 46.460 1.380 -43.402 1.00 54.72 290 SER A CA 1
ATOM 1956 C C . SER A 1 290 ? 45.279 0.833 -44.220 1.00 54.72 290 SER A C 1
ATOM 1958 O O . SER A 1 290 ? 45.568 -0.011 -45.055 1.00 54.72 290 SER A O 1
ATOM 1960 N N . THR A 1 291 ? 44.018 1.275 -44.141 1.00 51.88 291 THR A N 1
ATOM 1961 C CA . THR A 1 291 ? 42.999 0.896 -45.163 1.00 51.88 291 THR A CA 1
ATOM 1962 C C . THR A 1 291 ? 41.785 1.822 -45.104 1.00 51.88 291 THR A C 1
ATOM 1964 O O . THR A 1 291 ? 41.372 2.215 -44.018 1.00 51.88 291 THR A O 1
ATOM 1967 N N . GLY A 1 292 ? 41.268 2.207 -46.275 1.00 55.16 292 GLY A N 1
ATOM 1968 C CA . GLY A 1 292 ? 40.351 3.332 -46.497 1.00 55.16 292 GLY A CA 1
ATOM 1969 C C . GLY A 1 292 ? 39.037 3.346 -45.706 1.00 55.16 292 GLY A C 1
ATOM 1970 O O . GLY A 1 292 ? 38.596 2.355 -45.137 1.00 55.16 292 GLY A O 1
ATOM 1971 N N . SER A 1 293 ? 38.397 4.516 -45.722 1.00 62.41 293 SER A N 1
ATOM 1972 C CA . SER A 1 293 ? 37.160 4.849 -45.004 1.00 62.41 293 SER A CA 1
ATOM 1973 C C . SER A 1 293 ? 35.916 4.046 -45.411 1.00 62.41 293 SER A C 1
ATOM 1975 O O . SER A 1 293 ? 34.917 4.089 -44.696 1.00 62.41 293 SER A O 1
ATOM 1977 N N . LEU A 1 294 ? 35.972 3.318 -46.530 1.00 61.12 294 LEU A N 1
ATOM 1978 C CA . LEU A 1 294 ? 34.959 2.366 -46.982 1.00 61.12 294 LEU A CA 1
ATOM 1979 C C . LEU A 1 294 ? 35.614 1.388 -47.983 1.00 61.12 294 LEU A C 1
ATOM 1981 O O . LEU A 1 294 ? 36.030 1.810 -49.060 1.00 61.12 294 LEU A O 1
ATOM 1985 N N . ILE A 1 295 ? 35.732 0.093 -47.664 1.00 51.09 295 ILE A N 1
ATOM 1986 C CA . ILE A 1 295 ? 36.111 -0.930 -48.658 1.00 51.09 295 ILE A CA 1
ATOM 1987 C C . ILE A 1 295 ? 34.822 -1.348 -49.377 1.00 51.09 295 ILE A C 1
ATOM 1989 O O . ILE A 1 295 ? 34.097 -2.220 -48.908 1.00 51.09 295 ILE A O 1
ATOM 1993 N N . CYS A 1 296 ? 34.514 -0.718 -50.511 1.00 55.41 296 CYS A N 1
ATOM 1994 C CA . CYS A 1 296 ? 33.502 -1.231 -51.431 1.00 55.41 296 CYS A CA 1
ATOM 1995 C C . CYS A 1 296 ? 34.169 -2.298 -52.311 1.00 55.41 296 CYS A C 1
ATOM 1997 O O . CYS A 1 296 ? 34.873 -1.968 -53.262 1.00 55.41 296 CYS A O 1
ATOM 1999 N N . MET A 1 297 ? 34.023 -3.580 -51.966 1.00 50.12 297 MET A N 1
ATOM 2000 C CA . MET A 1 297 ? 34.368 -4.656 -52.899 1.00 50.12 297 MET A CA 1
ATOM 2001 C C . MET A 1 297 ? 33.202 -4.835 -53.869 1.00 50.12 297 MET A C 1
ATOM 2003 O O . MET A 1 297 ? 32.271 -5.590 -53.601 1.00 50.12 297 MET A O 1
ATOM 2007 N N . GLU A 1 298 ? 33.236 -4.118 -54.986 1.00 54.88 298 GLU A N 1
ATOM 2008 C CA . GLU A 1 298 ? 32.376 -4.418 -56.126 1.00 54.88 298 GLU A CA 1
ATOM 2009 C C . GLU A 1 298 ? 32.922 -5.691 -56.797 1.00 54.88 298 GLU A C 1
ATOM 2011 O O . GLU A 1 298 ? 34.081 -5.744 -57.217 1.00 54.88 298 GLU A O 1
ATOM 2016 N N . TYR A 1 299 ? 32.129 -6.765 -56.822 1.00 48.78 299 TYR A N 1
ATOM 2017 C CA . TYR A 1 299 ? 32.515 -8.026 -57.456 1.00 48.78 299 TYR A CA 1
ATOM 2018 C C . TYR A 1 299 ? 32.470 -7.835 -58.978 1.00 48.78 299 TYR A C 1
ATOM 2020 O O . TYR A 1 299 ? 31.421 -7.994 -59.598 1.00 48.78 299 TYR A O 1
ATOM 2028 N N . TYR A 1 300 ? 33.593 -7.461 -59.595 1.00 50.00 300 TYR A N 1
ATOM 2029 C CA . TYR A 1 300 ? 33.722 -7.526 -61.050 1.00 50.00 300 TYR A CA 1
ATOM 2030 C C . TYR A 1 300 ? 33.770 -9.004 -61.472 1.00 50.00 300 TYR A C 1
ATOM 2032 O O . TYR A 1 300 ? 34.767 -9.685 -61.238 1.00 50.00 300 TYR A O 1
ATOM 2040 N N . ASP A 1 301 ? 32.694 -9.509 -62.089 1.00 53.34 301 ASP A N 1
ATOM 2041 C CA . ASP A 1 301 ? 32.726 -10.773 -62.838 1.00 53.34 301 ASP A CA 1
ATOM 2042 C C . ASP A 1 301 ? 33.614 -10.554 -64.070 1.00 53.34 301 ASP A C 1
ATOM 2044 O O . ASP A 1 301 ? 33.236 -9.884 -65.034 1.00 53.34 301 ASP A O 1
ATOM 2048 N N . SER A 1 302 ? 34.839 -11.073 -64.018 1.00 51.12 302 SER A N 1
ATOM 2049 C CA . SER A 1 302 ? 35.801 -11.057 -65.118 1.00 51.12 302 SER A CA 1
ATOM 2050 C C . SER A 1 302 ? 35.430 -12.086 -66.190 1.00 51.12 302 SER A C 1
ATOM 2052 O O . SER A 1 302 ? 36.196 -12.990 -66.520 1.00 51.12 302 SER A O 1
ATOM 2054 N N . ARG A 1 303 ? 34.241 -11.927 -66.776 1.00 56.09 303 ARG A N 1
ATOM 2055 C CA . ARG A 1 303 ? 33.825 -12.618 -67.998 1.00 56.09 303 ARG A CA 1
ATOM 2056 C C . ARG A 1 303 ? 33.439 -11.625 -69.078 1.00 56.09 303 ARG A C 1
ATOM 2058 O O . ARG A 1 303 ? 32.278 -11.502 -69.447 1.00 56.09 303 ARG A O 1
ATOM 2065 N N . TRP A 1 304 ? 34.455 -10.976 -69.630 1.00 49.47 304 TRP A N 1
ATOM 2066 C CA . TRP A 1 304 ? 34.409 -10.506 -71.008 1.00 49.47 304 TRP A CA 1
ATOM 2067 C C . TRP A 1 304 ? 35.639 -11.074 -71.717 1.00 49.47 304 TRP A C 1
ATOM 2069 O O . TRP A 1 304 ? 36.764 -10.875 -71.260 1.00 49.47 304 TRP A O 1
ATOM 2079 N N . TYR A 1 305 ? 35.346 -11.897 -72.728 1.00 49.72 305 TYR A N 1
ATOM 2080 C CA . TYR A 1 305 ? 36.270 -12.614 -73.610 1.00 49.72 305 TYR A CA 1
ATOM 2081 C C . TYR A 1 305 ? 37.200 -11.676 -74.382 1.00 49.72 305 TYR A C 1
ATOM 2083 O O . TYR A 1 305 ? 36.738 -10.574 -74.754 1.00 49.72 305 TYR A O 1
#

Organism: NCBI:txid53985

Radius of gyration: 50.86 Å; chains: 1; bounding box: 102×51×172 Å

Foldseek 3Di:
DPDDDQDPVNVVLVPPDDPPDHDPPHDDDADPVRDDDDNPDDDDPDDDDDDDDPDDVPDPDDDDDPDDDDPDDDPPDPDDDDPDDDDQPPPWDDPDLVTDSDHDDPDDDDPDDDDDPDDDDDDDDPDDVPCPDDDDDPDDDDPDDDPPDPDDDDPDDDDQPDQWADPDLVTDSDHDPDDDDDPDDDDWDDPDDDDPDDPPADRTDHDDDDDDDDPPADVVGDDPDDDPDDQDDDDDDDPDPPDDDPDDDSDDQPFWDDDDPPDDDPDTDSDDDPDDDDDDPDDDDDDDDDDDPDPDPDDPPPPDD

Secondary structure (DSSP, 8-state):
-------HHHHTTTTTPPTT---TTPPPP--TT------S----S---S----S--TT-------S----SS---S-S----SS-----------STT-SSS--SS----SS----S---S----S--TT-------S----SS---S-S----SS----------SSTT-SSS--SS----SS------SPP--S--SSS-SSS----------SSPTTPPPS---SS--PPPPP--SSTT---S---SS----S----TT---SS--SS--SSS-----S-----SSSS-S------------

Sequence (305 aa):
MSSTTISESEIGVLDGVTAGTATASKAVVLDANKDIATIRNLTSTNLTGTLQTSAQGNITSVGTLTSLTLSGAISGATTIGASGMVTLTNNTSSSSTSTGALVVTGGVGVGGTVTATNLAGTLTTAAQGNITSVGTLTSLTLSGGISGATSIGASGLVTFTNTTLSTSASTGGLVLSGGMGIAKNITVGGTAISSASWLVSGIQYRSLATTYTNNSTSSSGTAVSAVINSFAQATIAASNTSVTTSRAATVYIDNAPVAGTNMTLTNTHALWVENGSVYIDSAISSTSISTGSLICMEYYDSRWY